Protein AF-A0A2W6RFF4-F1 (afdb_monomer)

Mean predicted aligned error: 12.6 Å

Solvent-accessible surface area (backbone atoms only — not comparable to full-atom values): 19001 Å² total; per-residue (Å²): 136,81,87,77,82,77,76,80,75,78,56,63,65,71,70,44,50,66,54,62,76,47,40,66,59,55,53,50,50,50,52,50,51,49,53,52,51,53,52,49,64,60,39,53,72,67,72,40,80,38,75,50,76,46,78,50,86,83,53,66,72,84,63,70,81,64,74,83,55,42,60,60,45,71,75,43,98,53,74,80,70,66,78,59,58,55,60,51,51,52,50,51,71,66,30,64,70,48,50,40,53,36,38,64,74,68,50,61,56,51,52,34,29,32,54,51,97,52,36,68,42,75,34,57,75,47,53,22,57,66,44,65,45,78,78,42,77,43,95,89,42,76,75,64,91,64,56,38,33,53,46,76,59,90,70,36,33,38,38,41,37,94,87,48,95,67,69,48,77,48,41,66,72,38,84,41,81,51,91,38,35,30,32,28,41,34,74,36,91,68,46,46,84,63,94,86,60,69,80,86,43,37,31,33,48,64,60,59,67,70,57,45,42,49,54,53,50,71,50,47,47,77,45,63,77,38,102,86,45,50,35,39,34,41,34,37,73,30,70,39,68,66,57,41,49,53,51,55,52,32,44,55,52,46,48,52,53,51,55,52,52,52,53,51,51,53,52,49,54,54,48,54,50,51,54,53,51,51,53,51,51,53,48,53,48,52,52,51,50,52,52,52,49,53,51,36,61,77,65,66,73,63,64,64,74,61,54,52,53,50,53,53,50,51,51,54,52,52,51,50,50,54,52,52,57,63,72,74,112

Foldseek 3Di:
DDDDPPPPPPPVCVVCVVCVVVVVVVVVVVVVVVVVVVLVVQQDFDKDKDKDKDFDPPQDQPPLPDPDVSVVCVPDVVVVPRPRVLVVLLVVLLDLVLLLVLCVVQVVQKWKWADDPRYIATAGDQADFKDKDFPWWDPPFDFDPFWWKWDDDPQKIWTDTPPDPDIDIDGAQDFDDDRTTTMHIHTDPSHDHDPPGDRRIMTIHGDDSVVVSVVVSVQWDWDDPDPSHSMIMIMGIGSDPVVRVSSVVSSVVSSVVVVVVVVVVVVVVVVVVVVVVVVVVVVVVVVVVVVVVVVCVVVVVDDPVVVVVVVVVVVVVVVVVVVVVVVVD

Nearest PDB structures (foldseek):
  7nhr-assembly1_G  TM=7.538E-01  e=2.252E-10  Escherichia coli
  7nib-assembly1_E  TM=7.566E-01  e=1.489E-09  Escherichia coli
  7nhs-assembly1_A  TM=7.602E-01  e=1.767E-09  Escherichia coli
  7nii-assembly1_H  TM=7.387E-01  e=1.489E-09  Escherichia coli
  7nhr-assembly1_D  TM=6.211E-01  e=2.458E-08  Escherichia coli

pLDDT: mean 84.12, std 14.12, range [40.91, 97.19]

Sequence (329 aa):
MDKKYLKEETNVKELIAPYLKNWKYFVGSGILMFILAVLYIKSTPPVYKAQTSVLIKDAKKMSVASGDIGVLQSLGGLSGMGTNSIENEVGVFQSKAIVEDVLREHNFQTPVYAKQTFYNLELYGVTNPYIIHIIQEKEDAELPQKPIFIKSKGEGIILSSDEWKDEIKTSFNKTTILPFATIMIGKNPMYKAPKKVNLTEFFFSYNNFDNTVNDFQEALAVDLLDKDGTIISLSVDFENKAKAKDFLNGLVRQYNVYAINDKNIESKKTKDFIDRRIALISNELGDVETQKEGYKASNNIVDLPTEAKINLQLKEQSKAQILELGTQL

Secondary structure (DSSP, 8-state):
-----------HHHHHHHHHHTHHHHHHHHHHHHHHHHHHHHHSPPPEEEEEEEE-TT-----TTSTTHHHHHHHSS-TT----HHHHHHHHHT-HHHHHHHHHHHTTTS-EEEE-SSSEEEE-GGG--EEEEEEEE-TTPPPP-S-EEEEEETTEEEEE-TT-SS-EEEETT-EEE-SSEEEEEEE-TT----TTS--S-EEE----HHHHHHHHHHH-EEEESSTT-SEEEEEEEES-HHHHHHHHHHHHHHHHHHHHHHHHHHHHHHHHHHHHHHHHHHHHHHHHHHHHHHHHHHTT---HHHHHHHHHHHHHHHHHHHHHHHH--

Structure (mmCIF, N/CA/C/O backbone):
data_AF-A0A2W6RFF4-F1
#
_entry.id   AF-A0A2W6RFF4-F1
#
loop_
_atom_site.group_PDB
_atom_site.id
_atom_site.type_symbol
_atom_site.label_atom_id
_atom_site.label_alt_id
_atom_site.label_comp_id
_atom_site.label_asym_id
_atom_site.label_entity_id
_atom_site.label_seq_id
_atom_site.pdbx_PDB_ins_code
_atom_site.Cartn_x
_atom_site.Cartn_y
_atom_site.Cartn_z
_atom_site.occupancy
_atom_site.B_iso_or_equiv
_atom_site.auth_seq_id
_atom_site.auth_comp_id
_atom_site.auth_asym_id
_atom_site.auth_atom_id
_atom_site.pdbx_PDB_model_num
ATOM 1 N N . MET A 1 1 ? 47.766 62.698 -4.834 1.00 41.31 1 MET A N 1
ATOM 2 C CA . MET A 1 1 ? 47.773 62.221 -6.230 1.00 41.31 1 MET A CA 1
ATOM 3 C C . MET A 1 1 ? 46.971 60.941 -6.287 1.00 41.31 1 MET A C 1
ATOM 5 O O . MET A 1 1 ? 47.177 60.056 -5.466 1.00 41.31 1 MET A O 1
ATOM 9 N N . ASP A 1 2 ? 45.972 60.959 -7.153 1.00 42.12 2 ASP A N 1
ATOM 10 C CA . ASP A 1 2 ? 44.747 60.170 -7.125 1.00 42.12 2 ASP A CA 1
ATOM 11 C C . ASP A 1 2 ? 44.908 58.655 -7.261 1.00 42.12 2 ASP A C 1
ATOM 13 O O . ASP A 1 2 ? 45.631 58.142 -8.114 1.00 42.12 2 ASP A O 1
ATOM 17 N N . LYS A 1 3 ? 44.121 57.935 -6.453 1.00 47.62 3 LYS A N 1
ATOM 18 C CA . LYS A 1 3 ? 43.789 56.526 -6.669 1.00 47.62 3 LYS A CA 1
ATOM 19 C C . LYS A 1 3 ? 42.931 56.413 -7.933 1.00 47.62 3 LYS A C 1
ATOM 21 O O . LYS A 1 3 ? 41.760 56.786 -7.913 1.00 47.62 3 LYS A O 1
ATOM 26 N N . LYS A 1 4 ? 43.475 55.848 -9.011 1.00 40.91 4 LYS A N 1
ATOM 27 C CA . LYS A 1 4 ? 42.690 55.418 -10.177 1.00 40.91 4 LYS A CA 1
ATOM 28 C C . LYS A 1 4 ? 42.437 53.914 -10.076 1.00 40.91 4 LYS A C 1
ATOM 30 O O . LYS A 1 4 ? 43.264 53.106 -10.482 1.00 40.91 4 LYS A O 1
ATOM 35 N N . TYR A 1 5 ? 41.290 53.547 -9.513 1.00 46.78 5 TYR A N 1
ATOM 36 C CA . TYR A 1 5 ? 40.718 52.216 -9.693 1.00 46.78 5 TYR A CA 1
ATOM 37 C C . TYR A 1 5 ? 40.305 52.095 -11.166 1.00 46.78 5 TYR A C 1
ATOM 39 O O . TYR A 1 5 ? 39.262 52.611 -11.565 1.00 46.78 5 TYR A O 1
ATOM 47 N N . LEU A 1 6 ? 41.155 51.488 -11.995 1.00 46.00 6 LEU A N 1
ATOM 48 C CA . LEU A 1 6 ? 40.774 51.060 -13.337 1.00 46.00 6 LEU A CA 1
ATOM 49 C C . LEU A 1 6 ? 39.740 49.944 -13.168 1.00 46.00 6 LEU A C 1
ATOM 51 O O . LEU A 1 6 ? 40.079 48.830 -12.780 1.00 46.00 6 LEU A O 1
ATOM 55 N N . LYS A 1 7 ? 38.465 50.264 -13.400 1.00 50.75 7 LYS A N 1
ATOM 56 C CA . LYS A 1 7 ? 37.452 49.247 -13.668 1.00 50.75 7 LYS A CA 1
ATOM 57 C C . LYS A 1 7 ? 37.887 48.540 -14.944 1.00 50.75 7 LYS A C 1
ATOM 59 O O . LYS A 1 7 ? 37.893 49.146 -16.011 1.00 50.75 7 LYS A O 1
ATOM 64 N N . GLU A 1 8 ? 38.301 47.293 -14.808 1.00 56.34 8 GLU A N 1
ATOM 65 C CA . GLU A 1 8 ? 38.501 46.384 -15.925 1.00 56.34 8 GLU A CA 1
ATOM 66 C C . GLU A 1 8 ? 37.116 46.154 -16.550 1.00 56.34 8 GLU A C 1
ATOM 68 O O . GLU A 1 8 ? 36.309 45.366 -16.054 1.00 56.34 8 GLU A O 1
ATOM 73 N N . GLU A 1 9 ? 36.765 46.957 -17.558 1.00 61.34 9 GLU A N 1
ATOM 74 C CA . GLU A 1 9 ? 35.549 46.739 -18.336 1.00 61.34 9 GLU A CA 1
ATOM 75 C C . GLU A 1 9 ? 35.748 45.436 -19.102 1.00 61.34 9 GLU A C 1
ATOM 77 O O . GLU A 1 9 ? 36.461 45.378 -20.102 1.00 61.34 9 GLU A O 1
ATOM 82 N N . THR A 1 10 ? 35.170 44.359 -18.575 1.00 61.09 10 THR A N 1
ATOM 83 C CA . THR A 1 10 ? 35.181 43.040 -19.200 1.00 61.09 10 THR A CA 1
ATOM 84 C C . THR A 1 10 ? 34.613 43.164 -20.609 1.00 61.09 10 THR A C 1
ATOM 86 O O . THR A 1 10 ? 33.408 43.309 -20.815 1.00 61.09 10 THR A O 1
ATOM 89 N N . ASN A 1 11 ? 35.499 43.141 -21.604 1.00 76.62 11 ASN A N 1
ATOM 90 C CA . ASN A 1 11 ? 35.115 43.263 -22.998 1.00 76.62 11 ASN A CA 1
ATOM 91 C C . ASN A 1 11 ? 34.456 41.951 -23.437 1.00 76.62 11 ASN A C 1
ATOM 93 O O . ASN A 1 11 ? 35.107 40.990 -23.845 1.00 76.62 11 ASN A O 1
ATOM 97 N N . VAL A 1 12 ? 33.128 41.908 -23.327 1.00 78.88 12 VAL A N 1
ATOM 98 C CA . VAL A 1 12 ? 32.268 40.752 -23.626 1.00 78.88 12 VAL A CA 1
ATOM 99 C C . VAL A 1 12 ? 32.577 40.141 -25.001 1.00 78.88 12 VAL A C 1
ATOM 101 O O . VAL A 1 12 ? 32.486 38.929 -25.191 1.00 78.88 12 VAL A O 1
ATOM 104 N N . LYS A 1 13 ? 33.018 40.961 -25.962 1.00 77.25 13 LYS A N 1
ATOM 105 C CA . LYS A 1 13 ? 33.388 40.513 -27.308 1.00 77.25 13 LYS A CA 1
ATOM 106 C C . LYS A 1 13 ? 34.659 39.657 -27.329 1.00 77.25 13 LYS A C 1
ATOM 108 O O . LYS A 1 13 ? 34.700 38.671 -28.063 1.00 77.25 13 LYS A O 1
ATOM 113 N N . GLU A 1 14 ? 35.667 40.001 -26.529 1.00 79.12 14 GLU A N 1
ATOM 114 C CA . GLU A 1 14 ? 36.915 39.228 -26.422 1.00 79.12 14 GLU A CA 1
ATOM 115 C C . GLU A 1 14 ? 36.693 37.890 -25.711 1.00 79.12 14 GLU A C 1
ATOM 117 O O . GLU A 1 14 ? 37.287 36.885 -26.097 1.00 79.12 14 GLU A O 1
ATOM 122 N N . LEU A 1 15 ? 35.760 37.846 -24.755 1.00 80.50 15 LEU A N 1
ATOM 123 C CA . LEU A 1 15 ? 35.355 36.610 -24.083 1.00 80.50 15 LEU A CA 1
ATOM 124 C C . LEU A 1 15 ? 34.609 35.645 -25.017 1.00 80.50 15 LEU A C 1
ATOM 126 O O . LEU A 1 15 ? 34.797 34.437 -24.915 1.00 80.50 15 LEU A O 1
ATOM 130 N N . ILE A 1 16 ? 33.779 36.148 -25.937 1.00 81.88 16 ILE A N 1
ATOM 131 C CA . ILE A 1 16 ? 32.900 35.326 -26.792 1.00 81.88 16 ILE A CA 1
ATOM 132 C C . ILE A 1 16 ? 33.590 34.852 -28.086 1.00 81.88 16 ILE A C 1
ATOM 134 O O . ILE A 1 16 ? 33.294 33.762 -28.589 1.00 81.88 16 ILE A O 1
ATOM 138 N N . ALA A 1 17 ? 34.529 35.633 -28.628 1.00 82.19 17 ALA A N 1
ATOM 139 C CA . ALA A 1 17 ? 35.259 35.311 -29.857 1.00 82.19 17 ALA A CA 1
ATOM 140 C C . ALA A 1 17 ? 35.868 33.884 -29.919 1.00 82.19 17 ALA A C 1
ATOM 142 O O . ALA A 1 17 ? 35.705 33.229 -30.959 1.00 82.19 17 ALA A O 1
ATOM 143 N N . PRO A 1 18 ? 36.519 33.340 -28.864 1.00 80.12 18 PRO A N 1
ATOM 144 C CA . PRO A 1 18 ? 37.057 31.976 -28.904 1.00 80.12 18 PRO A CA 1
ATOM 145 C C . PRO A 1 18 ? 35.969 30.890 -28.974 1.00 80.12 18 PRO A C 1
ATOM 147 O O . PRO A 1 18 ? 36.180 29.860 -29.619 1.00 80.12 18 PRO A O 1
ATOM 150 N N . TYR A 1 19 ? 34.790 31.123 -28.386 1.00 80.44 19 TYR A N 1
ATOM 151 C CA . TYR A 1 19 ? 33.659 30.190 -28.450 1.00 80.44 19 TYR A CA 1
ATOM 152 C C . TYR A 1 19 ? 33.011 30.175 -29.839 1.00 80.44 19 TYR A C 1
ATOM 154 O O . TYR A 1 19 ? 32.707 29.100 -30.357 1.00 80.44 19 TYR A O 1
ATOM 162 N N . LEU A 1 20 ? 32.879 31.339 -30.493 1.00 81.06 20 LEU A N 1
ATOM 163 C CA . LEU A 1 20 ? 32.381 31.414 -31.874 1.00 81.06 20 LEU A CA 1
ATOM 164 C C . LEU A 1 20 ? 33.328 30.738 -32.876 1.00 81.06 20 LEU A C 1
ATOM 166 O O . LEU A 1 20 ? 32.868 30.088 -33.813 1.00 81.06 20 LEU A O 1
ATOM 170 N N . LYS A 1 21 ? 34.649 30.838 -32.681 1.00 85.25 21 LYS A N 1
ATOM 171 C CA . LYS A 1 21 ? 35.630 30.154 -33.543 1.00 85.25 21 LYS A CA 1
ATOM 172 C C . LYS A 1 21 ? 35.471 28.628 -33.497 1.00 85.25 21 LYS A C 1
ATOM 174 O O . LYS A 1 21 ? 35.621 27.960 -34.518 1.00 85.25 21 LYS A O 1
ATOM 179 N N . ASN A 1 22 ? 35.111 28.094 -32.330 1.00 85.94 22 ASN A N 1
ATOM 180 C CA . ASN A 1 22 ? 34.942 26.665 -32.066 1.00 85.94 22 ASN A CA 1
ATOM 181 C C . ASN A 1 22 ? 33.468 26.208 -32.078 1.00 85.94 22 ASN A C 1
ATOM 183 O O . ASN A 1 22 ? 33.152 25.149 -31.534 1.00 85.94 22 ASN A O 1
ATOM 187 N N . TRP A 1 23 ? 32.568 26.956 -32.732 1.00 85.00 23 TRP A N 1
ATOM 188 C CA . TRP A 1 23 ? 31.113 26.724 -32.715 1.00 85.00 23 TRP A CA 1
ATOM 189 C C . TRP A 1 23 ? 30.685 25.287 -33.064 1.00 85.00 23 TRP A C 1
ATOM 191 O O . TRP A 1 23 ? 29.682 24.802 -32.549 1.00 85.00 23 TRP A O 1
ATOM 201 N N . LYS A 1 24 ? 31.463 24.571 -33.888 1.00 90.94 24 LYS A N 1
ATOM 202 C CA . LYS A 1 24 ? 31.206 23.165 -34.248 1.00 90.94 24 LYS A CA 1
ATOM 203 C C . LYS A 1 24 ? 31.205 22.232 -33.034 1.00 90.94 24 LYS A C 1
ATOM 205 O O . LYS A 1 24 ? 30.378 21.329 -32.982 1.00 90.94 24 LYS A O 1
ATOM 210 N N . TYR A 1 25 ? 32.087 22.455 -32.055 1.00 90.38 25 TYR A N 1
ATOM 211 C CA . TYR A 1 25 ? 32.117 21.665 -30.817 1.00 90.38 25 TYR A CA 1
ATOM 212 C C . TYR A 1 25 ? 30.895 21.946 -29.942 1.00 90.38 25 TYR A C 1
ATOM 214 O O . TYR A 1 25 ? 30.376 21.028 -29.318 1.00 90.38 25 TYR A O 1
ATOM 222 N N . PHE A 1 26 ? 30.406 23.188 -29.947 1.00 87.88 26 PHE A N 1
ATOM 223 C CA . PHE A 1 26 ? 29.198 23.580 -29.221 1.00 87.88 26 PHE A CA 1
ATOM 224 C C . PHE A 1 26 ? 27.928 23.006 -29.862 1.00 87.88 26 PHE A C 1
ATOM 226 O O . PHE A 1 26 ? 27.052 22.490 -29.178 1.00 87.88 26 PHE A O 1
ATOM 233 N N . VAL A 1 27 ? 27.844 23.025 -31.195 1.00 92.81 27 VAL A N 1
ATOM 234 C CA . VAL A 1 27 ? 26.744 22.369 -31.916 1.00 92.81 27 VAL A CA 1
ATOM 235 C C . VAL A 1 27 ? 26.812 20.851 -31.741 1.00 92.81 27 VAL A C 1
ATOM 237 O O . VAL A 1 27 ? 25.790 20.222 -31.483 1.00 92.81 27 VAL A O 1
ATOM 240 N N . GLY A 1 28 ? 28.008 20.261 -31.813 1.00 94.75 28 GLY A N 1
ATOM 241 C CA . GLY A 1 28 ? 28.216 18.833 -31.577 1.00 94.75 28 GLY A CA 1
ATOM 242 C C . GLY A 1 28 ? 27.813 18.400 -30.167 1.00 94.75 28 GLY A C 1
ATOM 243 O O . GLY A 1 28 ? 27.098 17.410 -30.018 1.00 94.75 28 GLY A O 1
ATOM 244 N N . SER A 1 29 ? 28.199 19.159 -29.136 1.00 93.19 29 SER A N 1
ATOM 245 C CA . SER A 1 29 ? 27.788 18.878 -27.757 1.00 93.19 29 SER A CA 1
ATOM 246 C C . SER A 1 29 ? 26.287 19.089 -27.547 1.00 93.19 29 SER A C 1
ATOM 248 O O . SER A 1 29 ? 25.663 18.293 -26.850 1.00 93.19 29 SER A O 1
ATOM 250 N N . GLY A 1 30 ? 25.684 20.090 -28.197 1.00 94.62 30 GLY A N 1
ATOM 251 C CA . GLY A 1 30 ? 24.237 20.308 -28.187 1.00 94.62 30 GLY A CA 1
ATOM 252 C C . GLY A 1 30 ? 23.458 19.135 -28.788 1.00 94.62 30 GLY A C 1
ATOM 253 O O . GLY A 1 30 ? 22.505 18.654 -28.180 1.00 94.62 30 GLY A O 1
ATOM 254 N N . ILE A 1 31 ? 23.897 18.618 -29.941 1.00 96.38 31 ILE A N 1
ATOM 255 C CA . ILE A 1 31 ? 23.295 17.432 -30.570 1.00 96.38 31 ILE A CA 1
ATOM 256 C C . ILE A 1 31 ? 23.481 16.198 -29.682 1.00 96.38 31 ILE A C 1
ATOM 258 O O . ILE A 1 31 ? 22.535 15.437 -29.492 1.00 96.38 31 ILE A O 1
ATOM 262 N N . LEU A 1 32 ? 24.670 16.008 -29.103 1.00 96.56 32 LEU A N 1
ATOM 263 C CA . LEU A 1 32 ? 24.936 14.892 -28.196 1.00 96.56 32 LEU A CA 1
ATOM 264 C C . LEU A 1 32 ? 24.017 14.935 -26.968 1.00 96.56 32 LEU A C 1
ATOM 266 O O . LEU A 1 32 ? 23.383 13.933 -26.646 1.00 96.56 32 LEU A O 1
ATOM 270 N N . MET A 1 33 ? 23.890 16.098 -26.323 1.00 96.81 33 MET A N 1
ATOM 271 C CA . MET A 1 33 ? 22.974 16.293 -25.196 1.00 96.81 33 MET A CA 1
ATOM 272 C C . MET A 1 33 ? 21.517 16.060 -25.597 1.00 96.81 33 MET A C 1
ATOM 274 O O . MET A 1 33 ? 20.770 15.455 -24.835 1.00 96.81 33 MET A O 1
ATOM 278 N N . PHE A 1 34 ? 21.113 16.470 -26.802 1.00 96.62 34 PHE A N 1
ATOM 279 C CA . PHE A 1 34 ? 19.767 16.207 -27.307 1.00 96.62 34 PHE A CA 1
ATOM 280 C C . PHE A 1 34 ? 19.505 14.707 -27.499 1.00 96.62 34 PHE A C 1
ATOM 282 O O . PHE A 1 34 ? 18.460 14.206 -27.089 1.00 96.62 34 PHE A O 1
ATOM 289 N N . ILE A 1 35 ? 20.463 13.966 -28.065 1.00 96.38 35 ILE A N 1
ATOM 290 C CA . ILE A 1 35 ? 20.363 12.507 -28.215 1.00 96.38 35 ILE A CA 1
ATOM 291 C C . ILE A 1 35 ? 20.251 11.839 -26.841 1.00 96.38 35 ILE A C 1
ATOM 293 O O . ILE A 1 35 ? 19.367 11.008 -26.640 1.00 96.38 35 ILE A O 1
ATOM 297 N N . LEU A 1 36 ? 21.097 12.231 -25.884 1.00 95.50 36 LEU A N 1
ATOM 298 C CA . LEU A 1 36 ? 21.046 11.710 -24.516 1.00 95.50 36 LEU A CA 1
ATOM 299 C C . LEU A 1 36 ? 19.713 12.033 -23.831 1.00 95.50 36 LEU A C 1
ATOM 301 O O . LEU A 1 36 ? 19.136 11.155 -23.197 1.00 95.50 36 LEU A O 1
ATOM 305 N N . ALA A 1 37 ? 19.179 13.243 -24.012 1.00 95.31 37 ALA A N 1
ATOM 306 C CA . ALA A 1 37 ? 17.880 13.631 -23.469 1.00 95.31 37 ALA A CA 1
ATOM 307 C C . ALA A 1 37 ? 16.736 12.784 -24.050 1.00 95.31 37 ALA A C 1
ATOM 309 O O . ALA A 1 37 ? 15.879 12.310 -23.307 1.00 95.31 37 ALA A O 1
ATOM 310 N N . VAL A 1 38 ? 16.734 12.534 -25.364 1.00 94.81 38 VAL A N 1
ATOM 311 C CA . VAL A 1 38 ? 15.728 11.675 -26.012 1.00 94.81 38 VAL A CA 1
ATOM 312 C C . VAL A 1 38 ? 15.838 10.227 -25.532 1.00 94.81 38 VAL A C 1
ATOM 314 O O . VAL A 1 38 ? 14.812 9.592 -25.281 1.00 94.81 38 VAL A O 1
ATOM 317 N N . LEU A 1 39 ? 17.059 9.702 -25.386 1.00 92.94 39 LEU A N 1
ATOM 318 C CA . LEU A 1 39 ? 17.288 8.361 -24.844 1.00 92.94 39 LEU A CA 1
ATOM 319 C C . LEU A 1 39 ? 16.813 8.260 -23.394 1.00 92.94 39 LEU A C 1
ATOM 321 O O . LEU A 1 39 ? 16.139 7.290 -23.052 1.00 92.94 39 LEU A O 1
ATOM 325 N N . TYR A 1 40 ? 17.087 9.277 -22.576 1.00 92.62 40 TYR A N 1
ATOM 326 C CA . TYR A 1 40 ? 16.642 9.341 -21.189 1.00 92.62 40 TYR A CA 1
ATOM 327 C C . TYR A 1 40 ? 15.111 9.333 -21.099 1.00 92.62 40 TYR A C 1
ATOM 329 O O . TYR A 1 40 ? 14.542 8.420 -20.511 1.00 92.62 40 TYR A O 1
ATOM 337 N N . ILE A 1 41 ? 14.432 10.255 -21.794 1.00 90.06 41 ILE A N 1
ATOM 338 C CA . ILE A 1 41 ? 12.961 10.356 -21.792 1.00 90.06 41 ILE A CA 1
ATOM 339 C C . ILE A 1 41 ? 12.300 9.061 -22.278 1.00 90.06 41 ILE A C 1
ATOM 341 O O . ILE A 1 41 ? 11.253 8.674 -21.769 1.00 90.06 41 ILE A O 1
ATOM 345 N N . LYS A 1 42 ? 12.889 8.378 -23.267 1.00 88.38 42 LYS A N 1
ATOM 346 C CA . LYS A 1 42 ? 12.357 7.093 -23.735 1.00 88.38 42 LYS A CA 1
ATOM 347 C C . LYS A 1 42 ? 12.572 5.945 -22.749 1.00 88.38 42 LYS A C 1
ATOM 349 O O . LYS A 1 42 ? 11.776 5.012 -22.785 1.00 88.38 42 LYS A O 1
ATOM 354 N N . SER A 1 43 ? 13.619 5.998 -21.927 1.00 88.25 43 SER A N 1
ATOM 355 C CA . SER A 1 43 ? 14.008 4.911 -21.012 1.00 88.25 43 SER A CA 1
ATOM 356 C C . SER A 1 43 ? 13.398 5.038 -19.614 1.00 88.25 43 SER A C 1
ATOM 358 O O . SER A 1 43 ? 13.432 4.083 -18.846 1.00 88.25 43 SER A O 1
ATOM 360 N N . THR A 1 44 ? 12.829 6.192 -19.267 1.00 89.38 44 THR A N 1
ATOM 361 C CA . THR A 1 44 ? 12.177 6.401 -17.970 1.00 89.38 44 THR A CA 1
ATOM 362 C C . THR A 1 44 ? 10.686 6.037 -18.040 1.00 89.38 44 THR A C 1
ATOM 364 O O . THR A 1 44 ? 9.981 6.553 -18.914 1.00 89.38 44 THR A O 1
ATOM 367 N N . PRO A 1 45 ? 10.173 5.173 -17.140 1.00 88.88 45 PRO A N 1
ATOM 368 C CA . PRO A 1 45 ? 8.748 4.863 -17.084 1.00 88.88 45 PRO A CA 1
ATOM 369 C C . PRO A 1 45 ? 7.929 6.098 -16.656 1.00 88.88 45 PRO A C 1
ATOM 371 O O . PRO A 1 45 ? 8.397 6.908 -15.852 1.00 88.88 45 PRO A O 1
ATOM 374 N N . PRO A 1 46 ? 6.704 6.284 -17.183 1.00 90.94 46 PRO A N 1
ATOM 375 C CA . PRO A 1 46 ? 5.850 7.394 -16.780 1.00 90.94 46 PRO A CA 1
ATOM 376 C C . PRO A 1 46 ? 5.306 7.173 -15.364 1.00 90.94 46 PRO A C 1
ATOM 378 O O . PRO A 1 46 ? 4.651 6.168 -15.104 1.00 90.94 46 PRO A O 1
ATOM 381 N N . VAL A 1 47 ? 5.508 8.148 -14.478 1.00 93.81 47 VAL A N 1
ATOM 382 C CA . VAL A 1 47 ? 4.946 8.154 -13.119 1.00 93.81 47 VAL A CA 1
ATOM 383 C C . VAL A 1 47 ? 3.725 9.072 -13.077 1.00 93.81 47 VAL A C 1
ATOM 385 O O . VAL A 1 47 ? 3.739 10.172 -13.635 1.00 93.81 47 VAL A O 1
ATOM 388 N N . TYR A 1 48 ? 2.647 8.617 -12.441 1.00 95.38 48 TYR A N 1
ATOM 389 C CA . TYR A 1 48 ? 1.394 9.351 -12.321 1.00 95.38 48 TYR A CA 1
ATOM 390 C C . TYR A 1 48 ? 1.067 9.640 -10.862 1.00 95.38 48 TYR A C 1
ATOM 392 O O . TYR A 1 48 ? 0.924 8.718 -10.061 1.00 95.38 48 TYR A O 1
ATOM 400 N N . LYS A 1 49 ? 0.830 10.919 -10.567 1.00 96.19 49 LYS A N 1
ATOM 401 C CA . LYS A 1 49 ? 0.290 11.356 -9.284 1.00 96.19 49 LYS A CA 1
ATOM 402 C C . LYS A 1 49 ? -1.216 11.125 -9.228 1.00 96.19 49 LYS A C 1
ATOM 404 O O . LYS A 1 49 ? -1.964 11.694 -10.029 1.00 96.19 49 LYS A O 1
ATOM 409 N N . ALA A 1 50 ? -1.667 10.300 -8.290 1.00 96.81 50 ALA A N 1
ATOM 410 C CA . ALA A 1 50 ? -3.072 10.185 -7.915 1.00 96.81 50 ALA A CA 1
ATOM 411 C C . ALA A 1 50 ? -3.302 10.904 -6.585 1.00 96.81 50 ALA A C 1
ATOM 413 O O . ALA A 1 50 ? -2.448 10.865 -5.703 1.00 96.81 50 ALA A O 1
ATOM 414 N N . GLN A 1 51 ? -4.453 11.558 -6.444 1.00 96.19 51 GLN A N 1
ATOM 415 C CA . GLN A 1 51 ? -4.800 12.309 -5.243 1.00 96.19 51 GLN A CA 1
ATOM 416 C C . GLN A 1 51 ? -6.285 12.140 -4.922 1.00 96.19 51 GLN A C 1
ATOM 418 O O . GLN A 1 51 ? -7.118 12.077 -5.829 1.00 96.19 51 GLN A O 1
ATOM 423 N N . THR A 1 52 ? -6.607 12.076 -3.634 1.00 95.50 52 THR A N 1
ATOM 424 C CA . THR A 1 52 ? -7.975 12.103 -3.112 1.00 95.50 52 THR A CA 1
ATOM 425 C C . THR A 1 52 ? -8.051 13.016 -1.891 1.00 95.50 52 THR A C 1
ATOM 427 O O . THR A 1 52 ? -7.045 13.261 -1.226 1.00 95.50 52 THR A O 1
ATOM 430 N N . SER A 1 53 ? -9.240 13.537 -1.604 1.00 93.62 53 SER A N 1
ATOM 431 C CA . SER A 1 53 ? -9.488 14.413 -0.461 1.00 93.62 53 SER A CA 1
ATOM 432 C C . SER A 1 53 ? -10.592 13.827 0.406 1.00 93.62 53 SER A C 1
ATOM 434 O O . SER A 1 53 ? -11.662 13.477 -0.094 1.00 93.62 53 SER A O 1
ATOM 436 N N . VAL A 1 54 ? -10.332 13.730 1.705 1.00 92.44 54 VAL A N 1
ATOM 437 C CA . VAL A 1 54 ? -11.226 13.138 2.698 1.00 92.44 54 VAL A CA 1
ATOM 438 C C . VAL A 1 54 ? -11.633 14.213 3.694 1.00 92.44 54 VAL A C 1
ATOM 440 O O . VAL A 1 54 ? -10.786 14.830 4.331 1.00 92.44 54 VAL A O 1
ATOM 443 N N . LEU A 1 55 ? -12.940 14.441 3.826 1.00 89.62 55 LEU A N 1
ATOM 444 C CA . LEU A 1 55 ? -13.501 15.330 4.840 1.00 89.62 55 LEU A CA 1
ATOM 445 C C . LEU A 1 55 ? -13.735 14.556 6.140 1.00 89.62 55 LEU A C 1
ATOM 447 O O . LEU A 1 55 ? -14.535 13.618 6.167 1.00 89.62 55 LEU A O 1
ATOM 451 N N . ILE A 1 56 ? -13.120 15.012 7.226 1.00 86.50 56 ILE A N 1
ATOM 452 C CA . ILE A 1 56 ? -13.343 14.484 8.570 1.00 86.50 56 ILE A CA 1
ATOM 453 C C . ILE A 1 56 ? -14.541 15.211 9.189 1.00 86.50 56 ILE A C 1
ATOM 455 O O . ILE A 1 56 ? -14.493 16.408 9.466 1.00 86.50 56 ILE A O 1
ATOM 459 N N . LYS A 1 57 ? -15.653 14.492 9.381 1.00 74.25 57 LYS A N 1
ATOM 460 C CA . LYS A 1 57 ? -16.918 15.078 9.868 1.00 74.25 57 LYS A CA 1
ATOM 461 C C . LYS A 1 57 ? -16.911 15.393 11.364 1.00 74.25 57 LYS A C 1
ATOM 463 O O . LYS A 1 57 ? -17.491 16.397 11.767 1.00 74.25 57 LYS A O 1
ATOM 468 N N . ASP A 1 58 ? -16.241 14.565 12.161 1.00 65.00 58 ASP A N 1
ATOM 469 C CA . ASP A 1 58 ? -16.195 14.690 13.626 1.00 65.00 58 ASP A CA 1
ATOM 470 C C . ASP A 1 58 ? -14.983 15.516 14.107 1.00 65.00 58 ASP A C 1
ATOM 472 O O . ASP A 1 58 ? -14.696 15.597 15.299 1.00 65.00 58 ASP A O 1
ATOM 476 N N . ALA A 1 59 ? -14.319 16.220 13.185 1.00 58.47 59 ALA A N 1
ATOM 477 C CA . ALA A 1 59 ? -13.238 17.167 13.434 1.00 58.47 59 ALA A CA 1
ATOM 478 C C . ALA A 1 59 ? -13.741 18.468 14.094 1.00 58.47 59 ALA A C 1
ATOM 480 O O . ALA A 1 59 ? -13.498 19.581 13.627 1.00 58.47 59 ALA A O 1
ATOM 481 N N . LYS A 1 60 ? -14.480 18.359 15.201 1.00 52.44 60 LYS A N 1
ATOM 482 C CA . LYS A 1 60 ? -14.699 19.501 16.081 1.00 52.44 60 LYS A CA 1
ATOM 483 C C . LYS A 1 60 ? -13.402 19.723 16.845 1.00 52.44 60 LYS A C 1
ATOM 485 O O . LYS A 1 60 ? -13.109 18.990 17.786 1.00 52.44 60 LYS A O 1
ATOM 490 N N . LYS A 1 61 ? -12.661 20.784 16.501 1.00 48.16 61 LYS A N 1
ATOM 491 C CA . LYS A 1 61 ? -11.863 21.469 17.525 1.00 48.16 61 LYS A CA 1
ATOM 492 C C . LYS A 1 61 ? -12.845 21.755 18.651 1.00 48.16 61 LYS A C 1
ATOM 49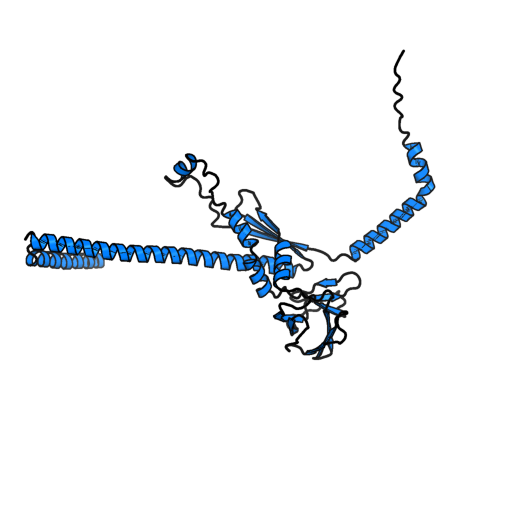4 O O . LYS A 1 61 ? -13.871 22.394 18.406 1.00 48.16 61 LYS A O 1
ATOM 499 N N . MET A 1 62 ? -12.603 21.191 19.830 1.00 42.81 62 MET A N 1
ATOM 500 C CA . MET A 1 62 ? -13.413 21.459 21.008 1.00 42.81 62 MET A CA 1
ATOM 501 C C . MET A 1 62 ? -13.312 22.962 21.255 1.00 42.81 62 MET A C 1
ATOM 503 O O . MET A 1 62 ? -12.321 23.463 21.777 1.00 42.81 62 MET A O 1
ATOM 507 N N . SER A 1 63 ? -14.278 23.705 20.719 1.00 41.09 63 SER A N 1
ATOM 508 C CA . SER A 1 63 ? -14.325 25.142 20.876 1.00 41.09 63 SER A CA 1
ATOM 509 C C . SER A 1 63 ? -14.499 25.387 22.363 1.00 41.09 63 SER A C 1
ATOM 511 O O . SER A 1 63 ? -15.372 24.797 22.996 1.00 41.09 63 SER A O 1
ATOM 513 N N . VAL A 1 64 ? -13.675 26.280 22.895 1.00 46.03 64 VAL A N 1
ATOM 514 C CA . VAL A 1 64 ? -13.616 26.777 24.280 1.00 46.03 64 VAL A CA 1
ATOM 515 C C . VAL A 1 64 ? -14.976 27.320 24.794 1.00 46.03 64 VAL A C 1
ATOM 517 O O . VAL A 1 64 ? -15.090 27.793 25.918 1.00 46.03 64 VAL A O 1
ATOM 520 N N . ALA A 1 65 ? -16.041 27.237 23.993 1.00 46.94 65 ALA A N 1
ATOM 521 C CA . ALA A 1 65 ? -17.356 27.821 24.210 1.00 46.94 65 ALA A CA 1
ATOM 522 C C . ALA A 1 65 ? -18.406 26.890 24.859 1.00 46.94 65 ALA A C 1
ATOM 524 O O . ALA A 1 65 ? -19.568 27.281 24.953 1.00 46.94 65 ALA A O 1
ATOM 525 N N . SER A 1 66 ? -18.051 25.691 25.330 1.00 45.97 66 SER A N 1
ATOM 526 C CA . SER A 1 66 ? -18.958 24.860 26.141 1.00 45.97 66 SER A CA 1
ATOM 527 C C . SER A 1 66 ? -18.495 24.797 27.599 1.00 45.97 66 SER A C 1
ATOM 529 O O . SER A 1 66 ? -17.676 23.953 27.940 1.00 45.97 66 SER A O 1
ATOM 531 N N . GLY A 1 67 ? -19.024 25.725 28.410 1.00 50.59 67 GLY A N 1
ATOM 532 C CA . GLY A 1 67 ? -19.302 25.634 29.857 1.00 50.59 67 GLY A CA 1
ATOM 533 C C . GLY A 1 67 ? -18.232 25.068 30.804 1.00 50.59 67 GLY A C 1
ATOM 534 O O . GLY A 1 67 ? -17.877 23.899 30.720 1.00 50.59 67 GLY A O 1
ATOM 535 N N . ASP A 1 68 ? -17.805 25.893 31.769 1.00 51.47 68 ASP A N 1
ATOM 536 C CA . ASP A 1 68 ? -16.968 25.614 32.961 1.00 51.47 68 ASP A CA 1
ATOM 537 C C . ASP A 1 68 ? -15.571 24.984 32.776 1.00 51.47 68 ASP A C 1
ATOM 539 O O . ASP A 1 68 ? -14.676 25.249 33.577 1.00 51.47 68 ASP A O 1
ATOM 543 N N . ILE A 1 69 ? -15.307 24.242 31.700 1.00 54.00 69 ILE A N 1
ATOM 544 C CA . ILE A 1 69 ? -13.992 23.632 31.425 1.00 54.00 69 ILE A CA 1
ATOM 545 C C . ILE A 1 69 ? -13.040 24.588 30.682 1.00 54.00 69 ILE A C 1
ATOM 547 O O . ILE A 1 69 ? -11.823 24.523 30.869 1.00 54.00 69 ILE A O 1
ATOM 551 N N . GLY A 1 70 ? -13.571 25.530 29.894 1.00 53.34 70 GLY A N 1
ATOM 552 C CA . GLY A 1 70 ? -12.766 26.491 29.123 1.00 53.34 70 GLY A CA 1
ATOM 553 C C . GLY A 1 70 ? -11.977 27.488 29.984 1.00 53.34 70 GLY A C 1
ATOM 554 O O . GLY A 1 70 ? -10.880 27.901 29.613 1.00 53.34 70 GLY A O 1
ATOM 555 N N . VAL A 1 71 ? -12.486 27.832 31.172 1.00 55.25 71 VAL A N 1
ATOM 556 C CA . VAL A 1 71 ? -11.796 28.731 32.116 1.00 55.25 71 VAL A CA 1
ATOM 557 C C . VAL A 1 71 ? -10.658 28.001 32.839 1.00 55.25 71 VAL A C 1
ATOM 559 O O . VAL A 1 71 ? -9.595 28.582 33.060 1.00 55.25 71 VAL A O 1
ATOM 562 N N . LEU A 1 72 ? -10.820 26.705 33.124 1.00 52.88 72 LEU A N 1
ATOM 563 C CA . LEU A 1 72 ? -9.808 25.887 33.799 1.00 52.88 72 LEU A CA 1
ATOM 564 C C . LEU A 1 72 ? -8.556 25.654 32.927 1.00 52.88 72 LEU A C 1
ATOM 566 O O . LEU A 1 72 ? -7.441 25.654 33.442 1.00 52.88 72 LEU A O 1
ATOM 570 N N . GLN A 1 73 ? -8.721 25.553 31.602 1.00 52.78 73 GLN A N 1
ATOM 571 C CA . GLN A 1 73 ? -7.613 25.515 30.631 1.00 52.78 73 GLN A CA 1
ATOM 572 C C . GLN A 1 73 ? -6.870 26.855 30.488 1.00 52.78 73 GLN A C 1
ATOM 574 O O . GLN A 1 73 ? -5.711 26.868 30.079 1.00 52.78 73 GLN A O 1
ATOM 579 N N . SER A 1 74 ? -7.518 27.978 30.815 1.00 53.28 74 SER A N 1
ATOM 580 C CA . SER A 1 74 ? -6.925 29.320 30.704 1.00 53.28 74 SER A CA 1
ATOM 581 C C . SER A 1 74 ? -6.065 29.724 31.914 1.00 53.28 74 SER A C 1
ATOM 583 O O . SER A 1 74 ? -5.216 30.604 31.793 1.00 53.28 74 SER A O 1
ATOM 585 N N . LEU A 1 75 ? -6.252 29.070 33.070 1.00 56.69 75 LEU A N 1
ATOM 586 C CA . LEU A 1 75 ? -5.615 29.419 34.352 1.00 56.69 75 LEU A CA 1
ATOM 587 C C . LEU A 1 75 ? -4.346 28.618 34.687 1.00 56.69 75 LEU A C 1
ATOM 589 O O . LEU A 1 75 ? -3.572 29.026 35.549 1.00 56.69 75 LEU A O 1
ATOM 593 N N . GLY A 1 76 ? -4.096 27.507 34.002 1.00 52.56 76 GLY A N 1
ATOM 594 C CA . GLY A 1 76 ? -2.821 26.790 34.035 1.00 52.56 76 GLY A CA 1
ATOM 595 C C . GLY A 1 76 ? -2.388 26.559 32.600 1.00 52.56 76 GLY A C 1
ATOM 596 O O . GLY A 1 76 ? -3.248 26.250 31.792 1.00 52.56 76 GLY A O 1
ATOM 597 N N . GLY A 1 77 ? -1.105 26.729 32.268 1.00 48.38 77 GLY A N 1
ATOM 598 C CA . GLY A 1 77 ? -0.521 26.634 30.914 1.00 48.38 77 GLY A CA 1
ATOM 599 C C . GLY A 1 77 ? -0.659 25.279 30.189 1.00 48.38 77 GLY A C 1
ATOM 600 O O . GLY A 1 77 ? 0.286 24.812 29.568 1.00 48.38 77 GLY A O 1
ATOM 601 N N . LEU A 1 78 ? -1.838 24.664 30.242 1.00 49.75 78 LEU A N 1
ATOM 602 C CA . LEU A 1 78 ? -2.294 23.418 29.634 1.00 49.75 78 LEU A CA 1
ATOM 603 C C . LEU A 1 78 ? -2.892 23.644 28.232 1.00 49.75 78 LEU A C 1
ATOM 605 O O . LEU A 1 78 ? -3.522 22.750 27.674 1.00 49.75 78 LEU A O 1
ATOM 609 N N . SER A 1 79 ? -2.655 24.821 27.641 1.00 46.12 79 SER A N 1
ATOM 610 C CA . SER A 1 79 ? -3.033 25.206 26.268 1.00 46.12 79 SER A CA 1
ATOM 611 C C . SER A 1 79 ? -2.520 24.231 25.185 1.00 46.12 79 SER A C 1
ATOM 613 O O . SER A 1 79 ? -3.027 24.209 24.069 1.00 46.12 79 SER A O 1
ATOM 615 N N . GLY A 1 80 ? -1.551 23.366 25.513 1.00 43.06 80 GLY A N 1
ATOM 616 C CA . GLY A 1 80 ? -1.042 22.317 24.620 1.00 43.06 80 GLY A CA 1
ATOM 617 C C . GLY A 1 80 ? -1.822 20.996 24.626 1.00 43.06 80 GLY A C 1
ATOM 618 O O . GLY A 1 80 ? -1.461 20.099 23.874 1.00 43.06 80 GLY A O 1
ATOM 619 N N . MET A 1 81 ? -2.861 20.843 25.457 1.00 41.09 81 MET A N 1
ATOM 620 C CA . MET A 1 81 ? -3.646 19.600 25.567 1.00 41.09 81 MET A CA 1
ATOM 621 C C . MET A 1 81 ? -4.967 19.655 24.779 1.00 41.09 81 MET A C 1
ATOM 623 O O . MET A 1 81 ? -5.920 18.943 25.089 1.00 41.09 81 MET A O 1
ATOM 627 N N . GLY A 1 82 ? -5.044 20.517 23.761 1.00 47.38 82 GLY A N 1
ATOM 628 C CA . GLY A 1 82 ? -6.046 20.385 22.711 1.00 47.38 82 GLY A CA 1
ATOM 629 C C . GLY A 1 82 ? -5.648 19.201 21.842 1.00 47.38 82 GLY A C 1
ATOM 630 O O . GLY A 1 82 ? -4.695 19.298 21.077 1.00 47.38 82 GLY A O 1
ATOM 631 N N . THR A 1 83 ? -6.331 18.067 21.988 1.00 48.94 83 THR A N 1
ATOM 632 C CA . THR A 1 83 ? -6.178 16.940 21.066 1.00 48.94 83 THR A CA 1
ATOM 633 C C . THR A 1 83 ? -6.564 17.434 19.680 1.00 48.94 83 THR A C 1
ATOM 635 O O . THR A 1 83 ? -7.740 17.648 19.379 1.00 48.94 83 THR A O 1
ATOM 638 N N . ASN A 1 84 ? -5.553 17.685 18.871 1.00 54.84 84 ASN A N 1
ATOM 639 C CA . ASN A 1 84 ? -5.662 18.100 17.492 1.00 54.84 84 ASN A CA 1
ATOM 640 C C . ASN A 1 84 ? -6.220 16.897 16.709 1.00 54.84 84 ASN A C 1
ATOM 642 O O . ASN A 1 84 ? -5.491 16.016 16.260 1.00 54.84 84 ASN A O 1
ATOM 646 N N . SER A 1 85 ? -7.555 16.775 16.702 1.00 69.31 85 SER A N 1
ATOM 647 C CA . SER A 1 85 ? -8.262 15.575 16.239 1.00 69.31 85 SER A CA 1
ATOM 648 C C . SER A 1 85 ? -7.959 15.268 14.779 1.00 69.31 85 SER A C 1
ATOM 650 O O . SER A 1 85 ? -7.841 14.107 14.419 1.00 69.31 85 SER A O 1
ATOM 652 N N . ILE A 1 86 ? -7.730 16.298 13.967 1.00 81.25 86 ILE A N 1
ATOM 653 C CA . ILE A 1 86 ? -7.361 16.171 12.559 1.00 81.25 86 ILE A CA 1
ATOM 654 C C . ILE A 1 86 ? -5.973 15.529 12.393 1.00 81.25 86 ILE A C 1
ATOM 656 O O . ILE A 1 86 ? -5.792 14.656 11.551 1.00 81.25 86 ILE A O 1
ATOM 660 N N . GLU A 1 87 ? -4.989 15.935 13.189 1.00 80.81 87 GLU A N 1
ATOM 661 C CA . GLU A 1 87 ? -3.627 15.405 13.140 1.00 80.81 87 GLU A CA 1
ATOM 662 C C . GLU A 1 87 ? -3.575 13.943 13.588 1.00 80.81 87 GLU A C 1
ATOM 664 O O . GLU A 1 87 ? -2.796 13.157 13.046 1.00 80.81 87 GLU A O 1
ATOM 669 N N . ASN A 1 88 ? -4.454 13.550 14.513 1.00 84.75 88 ASN A N 1
ATOM 670 C CA . ASN A 1 88 ? -4.643 12.141 14.842 1.00 84.75 88 ASN A CA 1
ATOM 671 C C . ASN A 1 88 ? -5.151 11.357 13.622 1.00 84.75 88 ASN A C 1
ATOM 673 O O . ASN A 1 88 ? -4.597 10.304 13.318 1.00 84.75 88 ASN A O 1
ATOM 677 N N . GLU A 1 89 ? -6.137 11.878 12.882 1.00 86.94 89 GLU A N 1
ATOM 678 C CA . GLU A 1 89 ? -6.636 11.228 11.659 1.00 86.94 89 GLU A CA 1
ATOM 679 C C . GLU A 1 89 ? -5.556 11.112 10.568 1.00 86.94 89 GLU A C 1
ATOM 681 O O . GLU A 1 89 ? -5.493 10.104 9.863 1.00 86.94 89 GLU A O 1
ATOM 686 N N . VAL A 1 90 ? -4.659 12.100 10.450 1.00 90.19 90 VAL A N 1
ATOM 687 C CA . VAL A 1 90 ? -3.471 12.002 9.577 1.00 90.19 90 VAL A CA 1
ATOM 688 C C . VAL A 1 90 ? -2.613 10.802 9.977 1.00 90.19 90 VAL A C 1
ATOM 690 O O . VAL A 1 90 ? -2.258 9.987 9.124 1.00 90.19 90 VAL A O 1
ATOM 693 N N . GLY A 1 91 ? -2.339 10.650 11.276 1.00 89.00 91 GLY A N 1
ATOM 694 C CA . GLY A 1 91 ? -1.603 9.505 11.810 1.00 89.00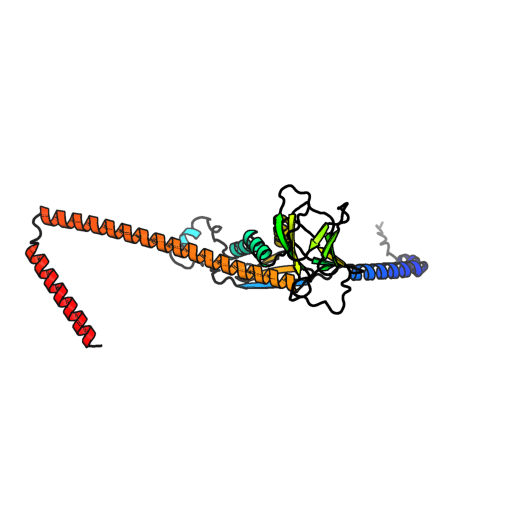 91 GLY A CA 1
ATOM 695 C C . GLY A 1 91 ? -2.311 8.167 11.572 1.00 89.00 91 GLY A C 1
ATOM 696 O O . GLY A 1 91 ? -1.651 7.166 11.296 1.00 89.00 91 GLY A O 1
ATOM 697 N N . VAL A 1 92 ? -3.647 8.142 11.610 1.00 91.56 92 VAL A N 1
ATOM 698 C CA . VAL A 1 92 ? -4.443 6.948 11.288 1.00 91.56 92 VAL A CA 1
ATOM 699 C C . VAL A 1 92 ? -4.241 6.549 9.825 1.00 91.56 92 VAL A C 1
ATOM 701 O O . VAL A 1 92 ? -3.916 5.391 9.562 1.00 91.56 92 VAL A O 1
ATOM 704 N N . PHE A 1 93 ? -4.336 7.486 8.874 1.00 93.19 93 PHE A N 1
ATOM 705 C CA . PHE A 1 93 ? -4.069 7.203 7.455 1.00 93.19 93 PHE A CA 1
ATOM 706 C C . PHE A 1 93 ? -2.633 6.740 7.187 1.00 93.19 93 PHE A C 1
ATOM 708 O O . PHE A 1 93 ? -2.420 5.904 6.313 1.00 93.19 93 PHE A O 1
ATOM 715 N N . GLN A 1 94 ? -1.660 7.256 7.940 1.00 91.94 94 GLN A N 1
ATOM 716 C CA . GLN A 1 94 ? -0.260 6.837 7.854 1.00 91.94 94 GLN A CA 1
ATOM 717 C C . GLN A 1 94 ? 0.030 5.530 8.602 1.00 91.94 94 GLN A C 1
ATOM 719 O O . GLN A 1 94 ? 1.154 5.038 8.544 1.00 91.94 94 GLN A O 1
ATOM 724 N N . SER A 1 95 ? -0.930 4.960 9.332 1.00 93.88 95 SER A N 1
ATOM 725 C CA . SER A 1 95 ? -0.685 3.769 10.140 1.00 93.88 95 SER A CA 1
ATOM 726 C C . SER A 1 95 ? -0.435 2.532 9.275 1.00 93.88 95 SER A C 1
ATOM 728 O O . SER A 1 95 ? -1.103 2.301 8.264 1.00 93.88 95 SER A O 1
ATOM 730 N N . LYS A 1 96 ? 0.506 1.685 9.715 1.00 94.44 96 LYS A N 1
ATOM 731 C CA . LYS A 1 96 ? 0.816 0.428 9.020 1.00 94.44 96 LYS A CA 1
ATOM 732 C C . LYS A 1 96 ? -0.403 -0.474 8.894 1.00 94.44 96 LYS A C 1
ATOM 734 O O . LYS A 1 96 ? -0.581 -1.053 7.839 1.00 94.44 96 LYS A O 1
ATOM 739 N N . ALA A 1 97 ? -1.255 -0.537 9.916 1.00 93.94 97 ALA A N 1
ATOM 740 C CA . ALA A 1 97 ? -2.426 -1.412 9.926 1.00 93.94 97 ALA A CA 1
ATOM 741 C C . ALA A 1 97 ? -3.390 -1.127 8.758 1.00 93.94 97 ALA A C 1
ATOM 743 O O . ALA A 1 97 ? -3.806 -2.047 8.061 1.00 93.94 97 ALA A O 1
ATOM 744 N N . ILE A 1 98 ? -3.685 0.152 8.483 1.00 94.44 98 ILE A N 1
ATOM 745 C CA . ILE A 1 98 ? -4.560 0.517 7.360 1.00 94.44 98 ILE A CA 1
ATOM 746 C C . ILE A 1 98 ? -3.902 0.182 6.019 1.00 94.44 98 ILE A C 1
ATOM 748 O O . ILE A 1 98 ? -4.556 -0.374 5.138 1.00 94.44 98 ILE A O 1
ATOM 752 N N . VAL A 1 99 ? -2.617 0.509 5.853 1.00 96.38 99 VAL A N 1
ATOM 753 C CA . VAL A 1 99 ? -1.870 0.195 4.624 1.00 96.38 99 VAL A CA 1
ATOM 754 C C . VAL A 1 99 ? -1.822 -1.320 4.404 1.00 96.38 99 VAL A C 1
ATOM 756 O O . VAL A 1 99 ? -2.084 -1.795 3.301 1.00 96.38 99 VAL A O 1
ATOM 759 N N . GLU A 1 100 ? -1.561 -2.079 5.463 1.00 96.44 100 GLU A N 1
ATOM 760 C CA . GLU A 1 100 ? -1.494 -3.534 5.472 1.00 96.44 100 GLU A CA 1
ATOM 761 C C . GLU A 1 100 ? -2.781 -4.171 4.947 1.00 96.44 100 GLU A C 1
ATOM 763 O O . GLU A 1 100 ? -2.744 -4.960 4.001 1.00 96.44 100 GLU A O 1
ATOM 768 N N . ASP A 1 101 ? -3.924 -3.784 5.508 1.00 95.50 101 ASP A N 1
ATOM 769 C CA . ASP A 1 101 ? -5.226 -4.311 5.111 1.00 95.50 101 ASP A CA 1
ATOM 770 C C . ASP A 1 101 ? -5.533 -4.032 3.633 1.00 95.50 101 ASP A C 1
ATOM 772 O O . ASP A 1 101 ? -6.032 -4.908 2.921 1.00 95.50 101 ASP A O 1
ATOM 776 N N . VAL A 1 102 ? -5.166 -2.849 3.129 1.00 96.50 102 VAL A N 1
ATOM 777 C CA . VAL A 1 102 ? -5.328 -2.502 1.708 1.00 96.50 102 VAL A CA 1
ATOM 778 C C . VAL A 1 102 ? -4.424 -3.356 0.819 1.00 96.50 102 VAL A C 1
ATOM 780 O O . VAL A 1 102 ? -4.852 -3.829 -0.237 1.00 96.50 102 VAL A O 1
ATOM 783 N N . LEU A 1 103 ? -3.176 -3.586 1.232 1.00 95.00 103 LEU A N 1
ATOM 784 C CA . LEU A 1 103 ? -2.241 -4.438 0.496 1.00 95.00 103 LEU A CA 1
ATOM 785 C C . LEU A 1 103 ? -2.729 -5.892 0.442 1.00 95.00 103 LEU A C 1
ATOM 787 O O . LEU A 1 103 ? -2.598 -6.527 -0.611 1.00 95.00 103 LEU A O 1
ATOM 791 N N . ARG A 1 104 ? -3.330 -6.398 1.531 1.00 93.25 104 ARG A N 1
ATOM 792 C CA . ARG A 1 104 ? -3.959 -7.730 1.586 1.00 93.25 104 ARG A CA 1
ATOM 793 C C . ARG A 1 104 ? -5.197 -7.813 0.696 1.00 93.25 104 ARG A C 1
ATOM 795 O O . ARG A 1 104 ? -5.329 -8.782 -0.048 1.00 93.25 104 ARG A O 1
ATOM 802 N N . GLU A 1 105 ? -6.069 -6.802 0.719 1.00 92.50 105 GLU A N 1
ATOM 803 C CA . GLU A 1 105 ? -7.285 -6.749 -0.112 1.00 92.50 105 GLU A CA 1
ATOM 804 C C . GLU A 1 105 ? -6.944 -6.819 -1.612 1.00 92.50 105 GLU A C 1
ATOM 806 O O . GLU A 1 105 ? -7.567 -7.572 -2.364 1.00 92.50 105 GLU A O 1
ATOM 811 N N . HIS A 1 106 ? -5.924 -6.072 -2.053 1.00 91.00 106 HIS A N 1
ATOM 812 C CA . HIS A 1 106 ? -5.576 -5.933 -3.476 1.00 91.00 106 HIS A CA 1
ATOM 813 C C . HIS A 1 106 ? -4.444 -6.844 -3.962 1.00 91.00 106 HIS A C 1
ATOM 815 O O . HIS A 1 106 ? -4.150 -6.847 -5.158 1.00 91.00 106 HIS A O 1
ATOM 821 N N . ASN A 1 107 ? -3.826 -7.636 -3.078 1.00 90.06 107 ASN A N 1
ATOM 822 C CA . ASN A 1 107 ? -2.653 -8.471 -3.376 1.00 90.06 107 ASN A CA 1
ATOM 823 C C . ASN A 1 107 ? -1.501 -7.674 -4.032 1.00 90.06 107 ASN A C 1
ATOM 825 O O . ASN A 1 107 ? -0.917 -8.097 -5.031 1.00 90.06 107 ASN A O 1
ATOM 829 N N . PHE A 1 108 ? -1.164 -6.499 -3.490 1.00 92.19 108 PHE A N 1
ATOM 830 C CA . PHE A 1 108 ? -0.150 -5.607 -4.083 1.00 92.19 108 PHE A CA 1
ATOM 831 C C . PHE A 1 108 ? 1.303 -6.079 -3.944 1.00 92.19 108 PHE A C 1
ATOM 833 O O . PHE A 1 108 ? 2.192 -5.484 -4.551 1.00 92.19 108 PHE A O 1
ATOM 840 N N . GLN A 1 109 ? 1.536 -7.149 -3.189 1.00 91.62 109 GLN A N 1
ATOM 841 C CA . GLN A 1 109 ? 2.866 -7.660 -2.877 1.00 91.62 109 GLN A CA 1
ATOM 842 C C . GLN A 1 109 ? 3.660 -8.162 -4.089 1.00 91.62 109 GLN A C 1
ATOM 844 O O . GLN A 1 109 ? 4.884 -8.076 -4.113 1.00 91.62 109 GLN A O 1
ATOM 849 N N . THR A 1 110 ? 2.980 -8.681 -5.109 1.00 91.56 110 THR A N 1
ATOM 850 C CA . THR A 1 110 ? 3.629 -9.266 -6.290 1.00 91.56 110 THR A CA 1
ATOM 851 C C . THR A 1 110 ? 3.236 -8.496 -7.546 1.00 91.56 110 THR A C 1
ATOM 853 O O . THR A 1 110 ? 2.345 -8.936 -8.286 1.00 91.56 110 THR A O 1
ATOM 856 N N . PRO A 1 111 ? 3.849 -7.327 -7.802 1.00 92.50 111 PRO A N 1
ATOM 857 C CA . PRO A 1 111 ? 3.614 -6.596 -9.035 1.00 92.50 111 PRO A CA 1
ATOM 858 C C . PRO A 1 111 ? 4.148 -7.392 -10.233 1.00 92.50 111 PRO A C 1
ATOM 860 O O . PRO A 1 111 ? 5.243 -7.961 -10.209 1.00 92.50 111 PRO A O 1
ATOM 863 N N . VAL A 1 112 ? 3.348 -7.438 -11.296 1.00 93.12 112 VAL A N 1
ATOM 864 C CA . VAL A 1 112 ? 3.673 -8.137 -12.543 1.00 93.12 112 VAL A CA 1
ATOM 865 C C . VAL A 1 112 ? 4.056 -7.108 -13.595 1.00 93.12 112 VAL A C 1
ATOM 867 O O . VAL A 1 112 ? 3.373 -6.103 -13.772 1.00 93.12 112 VAL A O 1
ATOM 870 N N . TYR A 1 113 ? 5.114 -7.384 -14.345 1.00 93.06 113 TYR A N 1
ATOM 871 C CA . TYR A 1 113 ? 5.646 -6.512 -15.380 1.00 93.06 113 TYR A CA 1
ATOM 872 C C . TYR A 1 113 ? 5.726 -7.236 -16.724 1.00 93.06 113 TYR A C 1
ATOM 874 O O . TYR A 1 113 ? 5.988 -8.439 -16.799 1.00 93.06 113 TYR A O 1
ATOM 882 N N . ALA A 1 114 ? 5.542 -6.483 -17.806 1.00 91.88 114 ALA A N 1
ATOM 883 C CA . ALA A 1 114 ? 5.927 -6.889 -19.152 1.00 91.88 114 ALA A CA 1
ATOM 884 C C . ALA A 1 114 ? 7.214 -6.173 -19.561 1.00 91.88 114 ALA A C 1
ATOM 886 O O . ALA A 1 114 ? 7.282 -4.939 -19.569 1.00 91.88 114 ALA A O 1
ATOM 887 N N . LYS A 1 115 ? 8.218 -6.943 -19.975 1.00 90.12 115 LYS A N 1
ATOM 888 C CA . LYS A 1 115 ? 9.492 -6.408 -20.457 1.00 90.12 115 LYS A CA 1
ATOM 889 C C . LYS A 1 115 ? 9.290 -5.688 -21.792 1.00 90.12 115 LYS A C 1
ATOM 891 O O . LYS A 1 115 ? 8.838 -6.301 -22.759 1.00 90.12 115 LYS A O 1
ATOM 896 N N . GLN A 1 116 ? 9.623 -4.397 -21.858 1.00 87.25 116 GLN A N 1
ATOM 897 C CA . GLN A 1 116 ? 9.704 -3.658 -23.126 1.00 87.25 116 GLN A CA 1
ATOM 898 C C . GLN A 1 116 ? 11.156 -3.345 -23.481 1.00 87.25 116 GLN A C 1
ATOM 900 O O . GLN A 1 116 ? 12.079 -3.565 -22.704 1.00 87.25 116 GLN A O 1
ATOM 905 N N . THR A 1 117 ? 11.351 -2.798 -24.679 1.00 83.06 117 THR A N 1
ATOM 906 C CA . THR A 1 117 ? 12.665 -2.390 -25.186 1.00 83.06 117 THR A CA 1
ATOM 907 C C . THR A 1 117 ? 13.318 -1.278 -24.363 1.00 83.06 117 THR A C 1
ATOM 909 O O . THR A 1 117 ? 14.539 -1.255 -24.269 1.00 83.06 117 THR A O 1
ATOM 912 N N . PHE A 1 118 ? 12.533 -0.351 -23.801 1.00 83.19 118 PHE A N 1
ATOM 913 C CA . PHE A 1 118 ? 13.071 0.848 -23.143 1.00 83.19 118 PHE A CA 1
ATOM 914 C C . PHE A 1 118 ? 12.854 0.883 -21.628 1.00 83.19 118 PHE A C 1
ATOM 916 O O . PHE A 1 118 ? 13.739 1.322 -20.907 1.00 83.19 118 PHE A O 1
ATOM 923 N N . TYR A 1 119 ? 11.699 0.424 -21.147 1.00 87.19 119 TYR A N 1
ATOM 924 C CA . TYR A 1 119 ? 11.381 0.341 -19.722 1.00 87.19 119 TYR A CA 1
ATOM 925 C C . TYR A 1 119 ? 10.443 -0.838 -19.459 1.00 87.19 119 TYR A C 1
ATOM 927 O O . TYR A 1 119 ? 9.795 -1.349 -20.372 1.00 87.19 119 TYR A O 1
ATOM 935 N N . ASN A 1 120 ? 10.357 -1.285 -18.213 1.00 90.56 120 ASN A N 1
ATOM 936 C CA . ASN A 1 120 ? 9.436 -2.353 -17.838 1.00 90.56 120 ASN A CA 1
ATOM 937 C C . ASN A 1 120 ? 8.047 -1.770 -17.592 1.00 90.56 120 ASN A C 1
ATOM 939 O O . ASN A 1 120 ? 7.915 -0.781 -16.883 1.00 90.56 120 ASN A O 1
ATOM 943 N N . LEU A 1 121 ? 7.012 -2.360 -18.189 1.00 90.88 121 LEU A N 1
ATOM 944 C CA . LEU A 1 121 ? 5.643 -1.885 -18.019 1.00 90.88 121 LEU A CA 1
ATOM 945 C C . LEU A 1 121 ? 4.952 -2.660 -16.899 1.00 90.88 121 LEU A C 1
ATOM 947 O O . LEU A 1 121 ? 4.717 -3.858 -17.060 1.00 90.88 121 LEU A O 1
ATOM 951 N N . GLU A 1 122 ? 4.565 -1.980 -15.820 1.00 93.00 122 GLU A N 1
ATOM 952 C CA . GLU A 1 122 ? 3.730 -2.571 -14.769 1.00 93.00 122 GLU A CA 1
ATOM 953 C C . GLU A 1 122 ? 2.318 -2.903 -15.288 1.00 93.00 122 GLU A C 1
ATOM 955 O O . GLU A 1 122 ? 1.602 -2.065 -15.852 1.00 93.00 122 GLU A O 1
ATOM 960 N N . LEU A 1 123 ? 1.890 -4.143 -15.063 1.00 92.19 123 LEU A N 1
ATOM 961 C CA . LEU A 1 123 ? 0.576 -4.660 -15.415 1.00 92.19 123 LEU A CA 1
ATOM 962 C C . LEU A 1 123 ? -0.283 -4.807 -14.160 1.00 92.19 123 LEU A C 1
ATOM 964 O O . LEU A 1 123 ? 0.101 -5.463 -13.197 1.00 92.19 123 LEU A O 1
ATOM 968 N N . TYR A 1 124 ? -1.491 -4.245 -14.194 1.00 93.38 124 TYR A N 1
ATOM 969 C CA . TYR A 1 124 ? -2.404 -4.256 -13.054 1.00 93.38 124 TYR A CA 1
ATOM 970 C C . TYR A 1 124 ? -3.868 -4.327 -13.504 1.00 93.38 124 TYR A C 1
ATOM 972 O O . TYR A 1 124 ? -4.239 -3.836 -14.576 1.00 93.38 124 TYR A O 1
ATOM 980 N N . GLY A 1 125 ? -4.716 -4.952 -12.684 1.00 90.06 125 GLY A N 1
ATOM 981 C CA . GLY A 1 125 ? -6.137 -5.132 -12.974 1.00 90.06 125 GLY A CA 1
ATOM 982 C C . GLY A 1 125 ? -6.357 -5.887 -14.287 1.00 90.06 125 GLY A C 1
ATOM 983 O O . GLY A 1 125 ? -5.840 -6.985 -14.482 1.00 90.06 125 GLY A O 1
ATOM 984 N N . VAL A 1 126 ? -7.100 -5.290 -15.224 1.00 89.56 126 VAL A N 1
ATOM 985 C CA . VAL A 1 126 ? -7.433 -5.923 -16.516 1.00 89.56 126 VAL A CA 1
ATOM 986 C C . VAL A 1 126 ? -6.223 -6.162 -17.421 1.00 89.56 126 VAL A C 1
ATOM 988 O O . VAL A 1 126 ? -6.309 -6.987 -18.323 1.00 89.56 126 VAL A O 1
ATOM 991 N N . THR A 1 127 ? -5.105 -5.456 -17.228 1.00 90.00 127 THR A N 1
ATOM 992 C CA . THR A 1 127 ? -3.904 -5.664 -18.054 1.00 90.00 127 THR A CA 1
ATOM 993 C C . THR A 1 127 ? -2.980 -6.737 -17.496 1.00 90.00 127 THR A C 1
ATOM 995 O O . THR A 1 127 ? -2.061 -7.145 -18.200 1.00 90.00 127 THR A O 1
ATOM 998 N N . ASN A 1 128 ? -3.217 -7.213 -16.270 1.00 90.88 128 ASN A N 1
ATOM 999 C CA . ASN A 1 128 ? -2.412 -8.256 -15.651 1.00 90.88 128 ASN A CA 1
ATOM 1000 C C . ASN A 1 128 ? -2.916 -9.655 -16.060 1.00 90.88 128 ASN A C 1
ATOM 1002 O O . ASN A 1 128 ? -4.055 -9.991 -15.736 1.00 90.88 128 ASN A O 1
ATOM 1006 N N . PRO A 1 129 ? -2.115 -10.483 -16.754 1.00 89.00 129 PRO A N 1
ATOM 1007 C CA . PRO A 1 129 ? -2.510 -11.841 -17.129 1.00 89.00 129 PRO A CA 1
ATOM 1008 C C . PRO A 1 129 ? -2.465 -12.854 -15.973 1.00 89.00 129 PRO A C 1
ATOM 1010 O O . PRO A 1 129 ? -3.158 -13.873 -16.047 1.00 89.00 129 PRO A O 1
ATOM 1013 N N . TYR A 1 130 ? -1.672 -12.599 -14.926 1.00 91.19 130 TYR A N 1
ATOM 1014 C CA . TYR A 1 130 ? -1.387 -13.566 -13.863 1.00 91.19 130 TYR A CA 1
ATOM 1015 C C . TYR A 1 130 ? -1.743 -13.008 -12.489 1.00 91.19 130 TYR A C 1
ATOM 1017 O O . TYR A 1 130 ? -1.282 -11.940 -12.104 1.00 91.19 130 TYR A O 1
ATOM 1025 N N . ILE A 1 131 ? -2.523 -13.760 -11.718 1.00 91.69 131 ILE A N 1
ATOM 1026 C CA . ILE A 1 131 ? -2.792 -13.436 -10.315 1.00 91.69 131 ILE A CA 1
ATOM 1027 C C . ILE A 1 131 ? -1.884 -14.326 -9.478 1.00 91.69 131 ILE A C 1
ATOM 1029 O O . ILE A 1 131 ? -1.993 -15.550 -9.541 1.00 91.69 131 ILE A O 1
ATOM 1033 N N . ILE A 1 132 ? -0.953 -13.719 -8.750 1.00 91.88 132 ILE A N 1
ATOM 1034 C CA . ILE A 1 132 ? 0.010 -14.435 -7.919 1.00 91.88 132 ILE A CA 1
ATOM 1035 C C . ILE A 1 132 ? -0.440 -14.272 -6.471 1.00 91.88 132 ILE A C 1
ATOM 1037 O O . ILE A 1 132 ? -0.518 -13.159 -5.965 1.00 91.88 132 ILE A O 1
ATOM 1041 N N . HIS A 1 133 ? -0.763 -15.385 -5.823 1.00 92.12 133 HIS A N 1
ATOM 1042 C CA . HIS A 1 133 ? -1.094 -15.421 -4.405 1.00 92.12 133 HIS A CA 1
ATOM 1043 C C . HIS A 1 133 ? 0.060 -16.041 -3.635 1.00 92.12 133 HIS A C 1
ATOM 1045 O O . HIS A 1 133 ? 0.529 -17.132 -3.971 1.00 92.12 133 HIS A O 1
ATOM 1051 N N . ILE A 1 134 ? 0.498 -15.359 -2.586 1.00 92.00 134 ILE A N 1
ATOM 1052 C CA . ILE A 1 134 ? 1.480 -15.891 -1.649 1.00 92.00 134 ILE A CA 1
ATOM 1053 C C . ILE A 1 134 ? 0.706 -16.613 -0.554 1.00 92.00 134 ILE A C 1
ATOM 1055 O O . ILE A 1 134 ? -0.120 -16.023 0.134 1.00 92.00 134 ILE A O 1
ATOM 1059 N N . ILE A 1 135 ? 0.932 -17.919 -0.445 1.00 90.75 135 ILE A N 1
ATOM 1060 C CA . ILE A 1 135 ? 0.283 -18.767 0.560 1.00 90.75 135 ILE A CA 1
ATOM 1061 C C . ILE A 1 135 ? 1.045 -18.671 1.877 1.00 90.75 135 ILE A C 1
ATOM 1063 O O . ILE A 1 135 ? 0.440 -18.614 2.942 1.00 90.75 135 ILE A O 1
ATOM 1067 N N . GLN A 1 136 ? 2.376 -18.692 1.801 1.00 91.19 136 GLN A N 1
ATOM 1068 C CA . GLN A 1 136 ? 3.239 -18.665 2.974 1.00 91.19 136 GLN A CA 1
ATOM 1069 C C . GLN A 1 136 ? 4.606 -18.089 2.613 1.00 91.19 136 GLN A C 1
ATOM 1071 O O . GLN A 1 136 ? 5.240 -18.558 1.666 1.00 91.19 136 GLN A O 1
ATOM 1076 N N . GLU A 1 137 ? 5.073 -17.116 3.385 1.00 91.19 137 GLU A N 1
ATOM 1077 C CA . GLU A 1 137 ? 6.453 -16.629 3.326 1.00 91.19 137 GLU A CA 1
ATOM 1078 C C . GLU A 1 137 ? 7.372 -17.494 4.185 1.00 91.19 137 GLU A C 1
ATOM 1080 O O . GLU A 1 137 ? 6.934 -18.121 5.150 1.00 91.19 137 GLU A O 1
ATOM 1085 N N . LYS A 1 138 ? 8.656 -17.543 3.833 1.00 89.69 138 LYS A N 1
ATOM 1086 C CA . LYS A 1 138 ? 9.682 -18.174 4.663 1.00 89.69 138 LYS A CA 1
ATOM 1087 C C . LYS A 1 138 ? 10.453 -17.082 5.400 1.00 89.69 138 LYS A C 1
ATOM 1089 O O . LYS A 1 138 ? 11.125 -16.287 4.754 1.00 89.69 138 LYS A O 1
ATOM 1094 N N . GLU A 1 139 ? 10.354 -17.080 6.727 1.00 77.50 139 GLU A N 1
ATOM 1095 C CA . GLU A 1 139 ? 10.832 -15.993 7.602 1.00 77.50 139 GLU A CA 1
ATOM 1096 C C . GLU A 1 139 ? 12.352 -15.739 7.515 1.00 77.50 139 GLU A C 1
ATOM 1098 O O . GLU A 1 139 ? 12.771 -14.590 7.592 1.00 77.50 139 GLU A O 1
ATOM 1103 N N . ASP A 1 140 ? 13.164 -16.769 7.244 1.00 77.50 140 ASP A N 1
ATOM 1104 C CA . ASP A 1 140 ? 14.638 -16.670 7.197 1.00 77.50 140 ASP A CA 1
ATOM 1105 C C . ASP A 1 140 ? 15.236 -16.854 5.789 1.00 77.50 140 ASP A C 1
ATOM 1107 O O . ASP A 1 140 ? 16.402 -17.224 5.628 1.00 77.50 140 ASP A O 1
ATOM 1111 N N . ALA A 1 141 ? 14.436 -16.682 4.738 1.00 80.50 141 ALA A N 1
ATOM 1112 C CA . ALA A 1 141 ? 14.918 -16.892 3.379 1.00 80.50 141 ALA A CA 1
ATOM 1113 C C . ALA A 1 141 ? 15.548 -15.630 2.777 1.00 80.50 141 ALA A C 1
ATOM 1115 O O . ALA A 1 141 ? 15.023 -14.526 2.909 1.00 80.50 141 ALA A O 1
ATOM 1116 N N . GLU A 1 142 ? 16.641 -15.808 2.030 1.00 82.88 142 GLU A N 1
ATOM 1117 C CA . GLU A 1 142 ? 17.204 -14.733 1.215 1.00 82.88 142 GLU A CA 1
ATOM 1118 C C . GLU A 1 142 ? 16.185 -14.279 0.160 1.00 82.88 142 GLU A C 1
ATOM 1120 O O . GLU A 1 142 ? 15.670 -15.080 -0.631 1.00 82.88 142 GLU A O 1
ATOM 1125 N N . LEU A 1 143 ? 15.886 -12.977 0.166 1.00 85.81 143 LEU A N 1
ATOM 1126 C CA . LEU A 1 143 ? 14.967 -12.370 -0.787 1.00 85.81 143 LEU A CA 1
ATOM 1127 C C . LEU A 1 143 ? 15.610 -12.319 -2.183 1.00 85.81 143 LEU A C 1
ATOM 1129 O O . LEU A 1 143 ? 16.773 -11.914 -2.299 1.00 85.81 143 LEU A O 1
ATOM 1133 N N . PRO A 1 144 ? 14.863 -12.675 -3.243 1.00 84.94 144 PRO A N 1
ATOM 1134 C CA . PRO A 1 144 ? 15.358 -12.609 -4.611 1.00 84.94 144 PRO A CA 1
ATOM 1135 C C . PRO A 1 144 ? 15.670 -11.156 -4.981 1.00 84.94 144 PRO A C 1
ATOM 1137 O O . PRO A 1 144 ? 14.816 -10.282 -4.847 1.00 84.94 144 PRO A O 1
ATOM 1140 N N . GLN A 1 145 ? 16.880 -10.893 -5.475 1.00 84.94 145 GLN A N 1
ATOM 1141 C CA . GLN A 1 145 ? 17.279 -9.549 -5.919 1.00 84.94 145 GLN A CA 1
ATOM 1142 C C . GLN A 1 145 ? 16.960 -9.330 -7.401 1.00 84.94 145 GLN A C 1
ATOM 1144 O O . GLN A 1 145 ? 16.928 -8.197 -7.888 1.00 84.94 145 GLN A O 1
ATOM 1149 N N . LYS A 1 146 ? 16.725 -10.420 -8.138 1.00 88.06 146 LYS A N 1
ATOM 1150 C CA . LYS A 1 146 ? 16.429 -10.406 -9.570 1.00 88.06 146 LYS A CA 1
ATOM 1151 C C . LYS A 1 146 ? 14.978 -10.784 -9.880 1.00 88.06 146 LYS A C 1
ATOM 1153 O O . LYS A 1 146 ? 14.362 -11.563 -9.152 1.00 88.06 146 LYS A O 1
ATOM 1158 N N . PRO A 1 147 ? 14.425 -10.258 -10.991 1.00 90.00 147 PRO A N 1
ATOM 1159 C CA . PRO A 1 147 ? 13.064 -10.566 -11.411 1.00 90.00 147 PRO A CA 1
ATOM 1160 C C . PRO A 1 147 ? 12.891 -12.046 -11.762 1.00 90.00 147 PRO A C 1
ATOM 1162 O O . PRO A 1 147 ? 13.787 -12.685 -12.315 1.00 90.00 147 PRO A O 1
ATOM 1165 N N . ILE A 1 148 ? 11.692 -12.567 -11.504 1.00 91.69 148 ILE A N 1
ATOM 1166 C CA . ILE A 1 148 ? 11.326 -13.951 -11.805 1.00 91.69 148 ILE A CA 1
ATOM 1167 C C . ILE A 1 148 ? 10.452 -13.955 -13.053 1.00 91.69 148 ILE A C 1
ATOM 1169 O O . ILE A 1 148 ? 9.319 -13.469 -13.046 1.00 91.69 148 ILE A O 1
ATOM 1173 N N . PHE A 1 149 ? 10.978 -14.509 -14.139 1.00 92.06 149 PHE A N 1
ATOM 1174 C CA . PHE A 1 149 ? 10.293 -14.582 -15.422 1.00 92.06 149 PHE A CA 1
ATOM 1175 C C . PHE A 1 149 ? 9.265 -15.710 -15.443 1.00 92.06 149 PHE A C 1
ATOM 1177 O O . PHE A 1 149 ? 9.517 -16.816 -14.966 1.00 92.06 149 PHE A O 1
ATOM 1184 N N . ILE A 1 150 ? 8.116 -15.428 -16.055 1.00 91.25 150 ILE A N 1
ATOM 1185 C CA . ILE A 1 150 ? 7.002 -16.355 -16.236 1.00 91.25 150 ILE A CA 1
ATOM 1186 C C . ILE A 1 150 ? 6.861 -16.653 -17.729 1.00 91.25 150 ILE A C 1
ATOM 1188 O O . ILE A 1 150 ? 6.478 -15.786 -18.519 1.00 91.25 150 ILE A O 1
ATOM 1192 N N . LYS A 1 151 ? 7.105 -17.906 -18.120 1.00 88.75 151 LYS A N 1
ATOM 1193 C CA . LYS A 1 151 ? 6.817 -18.409 -19.470 1.00 88.75 151 LYS A CA 1
ATOM 1194 C C . LYS A 1 151 ? 5.667 -19.405 -19.415 1.00 88.75 151 LYS A C 1
ATOM 1196 O O . LYS A 1 151 ? 5.774 -20.451 -18.780 1.00 88.75 151 LYS A O 1
ATOM 1201 N N . SER A 1 152 ? 4.569 -19.103 -20.101 1.00 83.81 152 SER A N 1
ATOM 1202 C CA . SER A 1 152 ? 3.443 -20.032 -20.231 1.00 83.81 152 SER A CA 1
ATOM 1203 C C . SER A 1 152 ? 3.576 -20.860 -21.510 1.00 83.81 152 SER A C 1
ATOM 1205 O O . SER A 1 152 ? 3.749 -20.312 -22.598 1.00 83.81 152 SER A O 1
ATOM 1207 N N . LYS A 1 153 ? 3.488 -22.190 -21.386 1.00 79.69 153 LYS A N 1
ATOM 1208 C CA . LYS A 1 153 ? 3.442 -23.136 -22.509 1.00 79.69 153 LYS A CA 1
ATOM 1209 C C . LYS A 1 153 ? 2.241 -24.067 -22.323 1.00 79.69 153 LYS A C 1
ATOM 1211 O O . LYS A 1 153 ? 2.325 -25.072 -21.620 1.00 79.69 153 LYS A O 1
ATOM 1216 N N . GLY A 1 154 ? 1.115 -23.722 -22.949 1.00 78.19 154 GLY A N 1
ATOM 1217 C CA . GLY A 1 154 ? -0.150 -24.449 -22.789 1.00 78.19 154 GLY A CA 1
ATOM 1218 C C . GLY A 1 154 ? -0.713 -24.301 -21.371 1.00 78.19 154 GLY A C 1
ATOM 1219 O O . GLY A 1 154 ? -1.036 -23.195 -20.940 1.00 78.19 154 GLY A O 1
ATOM 1220 N N . GLU A 1 155 ? -0.822 -25.412 -20.642 1.00 73.00 155 GLU A N 1
ATOM 1221 C CA . GLU A 1 155 ? -1.229 -25.423 -19.225 1.00 73.00 155 GLU A CA 1
ATOM 1222 C C . GLU A 1 155 ? -0.048 -25.342 -18.244 1.00 73.00 155 GLU A C 1
ATOM 1224 O O . GLU A 1 155 ? -0.245 -25.116 -17.049 1.00 73.00 155 GLU A O 1
ATOM 1229 N N . GLY A 1 156 ? 1.180 -25.493 -18.748 1.00 82.44 156 GLY A N 1
ATOM 1230 C CA . GLY A 1 156 ? 2.401 -25.385 -17.961 1.00 82.44 156 GLY A CA 1
ATOM 1231 C C . GLY A 1 156 ? 2.886 -23.943 -17.822 1.00 82.44 156 GLY A C 1
ATOM 1232 O O . GLY A 1 156 ? 2.787 -23.134 -18.750 1.00 82.44 156 GLY A O 1
ATOM 1233 N N . ILE A 1 157 ? 3.460 -23.649 -16.664 1.00 88.19 157 ILE A N 1
ATOM 1234 C CA . ILE A 1 157 ? 4.189 -22.427 -16.341 1.00 88.19 157 ILE A CA 1
ATOM 1235 C C . ILE A 1 157 ? 5.631 -22.820 -16.046 1.00 88.19 157 ILE A C 1
ATOM 1237 O O . ILE A 1 157 ? 5.895 -23.768 -15.310 1.00 88.19 157 ILE A O 1
ATOM 1241 N N . ILE A 1 158 ? 6.568 -22.081 -16.618 1.00 90.12 158 ILE A N 1
ATOM 1242 C CA . ILE A 1 158 ? 7.991 -22.214 -16.342 1.00 90.12 158 ILE A CA 1
ATOM 1243 C C . ILE A 1 158 ? 8.432 -20.916 -15.680 1.00 90.12 158 ILE A C 1
ATOM 1245 O O . ILE A 1 158 ? 8.256 -19.839 -16.256 1.00 90.12 158 ILE A O 1
ATOM 1249 N N . LEU A 1 159 ? 8.958 -21.037 -14.465 1.00 89.81 159 LEU A N 1
ATOM 1250 C CA . LEU A 1 159 ? 9.541 -19.944 -13.704 1.00 89.81 159 LEU A CA 1
ATOM 1251 C C . LEU A 1 159 ? 11.060 -20.018 -13.811 1.00 89.81 159 LEU A C 1
ATOM 1253 O O . LEU A 1 159 ? 11.658 -21.060 -13.534 1.00 89.81 159 LEU A O 1
ATOM 1257 N N . SER A 1 160 ? 11.675 -18.908 -14.195 1.00 89.81 160 SER A N 1
ATOM 1258 C CA . SER A 1 160 ? 13.127 -18.791 -14.310 1.00 89.81 160 SER A CA 1
ATOM 1259 C C . SER A 1 160 ? 13.593 -17.482 -13.689 1.00 89.81 160 SER A C 1
ATOM 1261 O O . SER A 1 160 ? 13.012 -16.434 -13.966 1.00 89.81 160 SER A O 1
ATOM 1263 N N . SER A 1 161 ? 14.658 -17.536 -12.899 1.00 89.81 161 SER A N 1
ATOM 1264 C CA . SER A 1 161 ? 15.382 -16.362 -12.412 1.00 89.81 161 SER A CA 1
ATOM 1265 C C . SER A 1 161 ? 16.858 -16.544 -12.738 1.00 89.81 161 SER A C 1
ATOM 1267 O O . SER A 1 161 ? 17.361 -17.665 -12.700 1.00 89.81 161 SER A O 1
ATOM 1269 N N . ASP A 1 162 ? 17.559 -15.449 -13.012 1.00 86.19 162 ASP A N 1
ATOM 1270 C CA . ASP A 1 162 ? 19.010 -15.443 -13.237 1.00 86.19 162 ASP A CA 1
ATOM 1271 C C . ASP A 1 162 ? 19.812 -15.875 -11.989 1.00 86.19 162 ASP A C 1
ATOM 1273 O O . ASP A 1 162 ? 21.024 -16.071 -12.066 1.00 86.19 162 ASP A O 1
ATOM 1277 N N . GLU A 1 163 ? 19.165 -15.961 -10.823 1.00 85.06 163 GLU A N 1
ATOM 1278 C CA . GLU A 1 163 ? 19.747 -16.458 -9.566 1.00 85.06 163 GLU A CA 1
ATOM 1279 C C . GLU A 1 163 ? 19.585 -17.973 -9.399 1.00 85.06 163 GLU A C 1
ATOM 1281 O O . GLU A 1 163 ? 20.242 -18.587 -8.556 1.00 85.06 163 GLU A O 1
ATOM 1286 N N . TRP A 1 164 ? 18.700 -18.596 -10.177 1.00 85.12 164 TRP A N 1
ATOM 1287 C CA . TRP A 1 164 ? 18.395 -20.015 -10.051 1.00 85.12 164 TRP A CA 1
ATOM 1288 C C . TRP A 1 164 ? 19.201 -20.828 -11.056 1.00 85.12 164 TRP A C 1
ATOM 1290 O O . TRP A 1 164 ? 19.335 -20.461 -12.221 1.00 85.12 164 TRP A O 1
ATOM 1300 N N . LYS A 1 165 ? 19.722 -21.972 -10.604 1.00 77.88 165 LYS A N 1
ATOM 1301 C CA . LYS A 1 165 ? 20.420 -22.922 -11.483 1.00 77.88 165 LYS A CA 1
ATOM 1302 C C . LYS A 1 165 ? 19.455 -23.681 -12.392 1.00 77.88 165 LYS A C 1
ATOM 1304 O O . LYS A 1 165 ? 19.806 -23.967 -13.531 1.00 77.88 165 LYS A O 1
ATOM 1309 N N . ASP A 1 166 ? 18.254 -23.969 -11.891 1.00 83.75 166 ASP A N 1
ATOM 1310 C CA . ASP A 1 166 ? 17.235 -24.756 -12.579 1.00 83.75 166 ASP A CA 1
ATOM 1311 C C . ASP A 1 166 ? 15.922 -23.976 -12.711 1.00 83.75 166 ASP A C 1
ATOM 1313 O O . ASP A 1 166 ? 15.508 -23.246 -11.807 1.00 83.75 166 ASP A O 1
ATOM 1317 N N . GLU A 1 167 ? 15.237 -24.166 -13.840 1.00 88.50 167 GLU A N 1
ATOM 1318 C CA . GLU A 1 167 ? 13.894 -23.630 -14.059 1.00 88.50 167 GLU A CA 1
ATOM 1319 C C . GLU A 1 167 ? 12.851 -24.447 -13.281 1.00 88.50 167 GLU A C 1
ATOM 1321 O O . GLU A 1 167 ? 12.813 -25.680 -13.353 1.00 88.50 167 GLU A O 1
ATOM 1326 N N . ILE A 1 168 ? 11.936 -23.764 -12.593 1.00 87.44 168 ILE A N 1
ATOM 1327 C CA . ILE A 1 168 ? 10.859 -24.406 -11.837 1.00 87.44 168 ILE A CA 1
ATOM 1328 C C . ILE A 1 168 ? 9.637 -24.545 -12.744 1.00 87.44 168 ILE A C 1
ATOM 1330 O O . ILE A 1 168 ? 9.038 -23.559 -13.176 1.00 87.44 168 ILE A O 1
ATOM 1334 N N . LYS A 1 169 ? 9.244 -25.789 -13.029 1.00 89.38 169 LYS A N 1
ATOM 1335 C CA . LYS A 1 169 ? 8.063 -26.101 -13.845 1.00 89.38 169 LYS A CA 1
ATOM 1336 C C . LYS A 1 169 ? 6.857 -26.342 -12.947 1.00 89.38 169 LYS A C 1
ATOM 1338 O O . LYS A 1 169 ? 6.883 -27.211 -12.080 1.00 89.38 169 LYS A O 1
ATOM 1343 N N . THR A 1 170 ? 5.787 -25.601 -13.188 1.00 89.88 170 THR A N 1
ATOM 1344 C CA . THR A 1 170 ? 4.524 -25.713 -12.458 1.00 89.88 170 THR A CA 1
ATOM 1345 C C . THR A 1 170 ? 3.323 -25.588 -13.401 1.00 89.88 170 THR A C 1
ATOM 1347 O O . THR A 1 170 ? 3.480 -25.505 -14.617 1.00 89.88 170 THR A O 1
ATOM 1350 N N . SER A 1 171 ? 2.111 -25.636 -12.861 1.00 90.12 171 SER A N 1
ATOM 1351 C CA . SER A 1 171 ? 0.849 -25.460 -13.583 1.00 90.12 171 SER A CA 1
ATOM 1352 C C . SER A 1 171 ? 0.011 -24.377 -12.909 1.00 90.12 171 SER A C 1
ATOM 1354 O O . SER A 1 171 ? 0.229 -24.045 -11.742 1.00 90.12 171 SER A O 1
ATOM 1356 N N . PHE A 1 172 ? -0.970 -23.832 -13.627 1.00 89.94 172 PHE A N 1
ATOM 1357 C CA . PHE A 1 172 ? -1.891 -22.853 -13.046 1.00 89.94 172 PHE A CA 1
ATOM 1358 C C . PHE A 1 172 ? -2.649 -23.432 -11.844 1.00 89.94 172 PHE A C 1
ATOM 1360 O O . PHE A 1 172 ? -2.979 -24.618 -11.823 1.00 89.94 172 PHE A O 1
ATOM 1367 N N . ASN A 1 173 ? -2.924 -22.579 -10.853 1.00 90.25 173 ASN A N 1
ATOM 1368 C CA . ASN A 1 173 ? -3.632 -22.898 -9.608 1.00 90.25 173 ASN A CA 1
ATOM 1369 C C . ASN A 1 173 ? -2.991 -24.022 -8.775 1.00 90.25 173 ASN A C 1
ATOM 1371 O O . ASN A 1 173 ? -3.644 -24.613 -7.917 1.00 90.25 173 ASN A O 1
ATOM 1375 N N . LYS A 1 174 ? -1.708 -24.322 -9.010 1.00 91.00 174 LYS A N 1
ATOM 1376 C CA . LYS A 1 174 ? -0.949 -25.287 -8.220 1.00 91.00 174 LYS A CA 1
ATOM 1377 C C . LYS A 1 174 ? 0.007 -24.566 -7.279 1.00 91.00 174 LYS A C 1
ATOM 1379 O O . LYS A 1 174 ? 0.760 -23.680 -7.687 1.00 91.00 174 LYS A O 1
ATOM 1384 N N . THR A 1 175 ? 0.008 -25.003 -6.027 1.00 91.75 175 THR A N 1
ATOM 1385 C CA . THR A 1 175 ? 0.971 -24.555 -5.026 1.00 91.75 175 THR A CA 1
ATOM 1386 C C . THR A 1 175 ? 2.388 -24.935 -5.442 1.00 91.75 175 THR A C 1
ATOM 1388 O O . THR A 1 175 ? 2.684 -26.105 -5.694 1.00 91.75 175 THR A O 1
ATOM 1391 N N . THR A 1 176 ? 3.259 -23.936 -5.519 1.00 90.75 176 THR A N 1
ATOM 1392 C CA . THR A 1 176 ? 4.653 -24.066 -5.939 1.00 90.75 176 THR A CA 1
ATOM 1393 C C . THR A 1 176 ? 5.549 -23.534 -4.835 1.00 90.75 176 THR A C 1
ATOM 1395 O O . THR A 1 176 ? 5.403 -22.392 -4.405 1.00 90.75 176 THR A O 1
ATOM 1398 N N . ILE A 1 177 ? 6.473 -24.370 -4.370 1.00 91.00 177 ILE A N 1
ATOM 1399 C CA . ILE A 1 177 ? 7.428 -24.002 -3.327 1.00 91.00 177 ILE A CA 1
ATOM 1400 C C . ILE A 1 177 ? 8.623 -23.336 -4.007 1.00 91.00 177 ILE A C 1
ATOM 1402 O O . ILE A 1 177 ? 9.339 -23.981 -4.772 1.00 91.00 177 ILE A O 1
ATOM 1406 N N . LEU A 1 178 ? 8.832 -22.054 -3.725 1.00 89.06 178 LEU A N 1
ATOM 1407 C CA . LEU A 1 178 ? 10.028 -21.307 -4.101 1.00 89.06 178 LEU A CA 1
ATOM 1408 C C . LEU A 1 178 ? 11.002 -21.246 -2.913 1.00 89.06 178 LEU A C 1
ATOM 1410 O O . LEU A 1 178 ? 10.615 -21.540 -1.774 1.00 89.06 178 LEU A O 1
ATOM 1414 N N . PRO A 1 179 ? 12.274 -20.870 -3.136 1.00 87.69 179 PRO A N 1
ATOM 1415 C CA . PRO A 1 179 ? 13.254 -20.736 -2.059 1.00 87.69 179 PRO A CA 1
ATOM 1416 C C . PRO A 1 179 ? 12.803 -19.809 -0.921 1.00 87.69 179 PRO A C 1
ATOM 1418 O O . PRO A 1 179 ? 13.037 -20.154 0.232 1.00 87.69 179 PRO A O 1
ATOM 1421 N N . PHE A 1 180 ? 12.071 -18.734 -1.237 1.00 88.56 180 PHE A N 1
ATOM 1422 C CA . PHE A 1 180 ? 11.656 -17.675 -0.304 1.00 88.56 180 PHE A CA 1
ATOM 1423 C C . PHE A 1 180 ? 10.168 -17.678 0.085 1.00 88.56 180 PHE A C 1
ATOM 1425 O O . PHE A 1 180 ? 9.797 -17.106 1.104 1.00 88.56 180 PHE A O 1
ATOM 1432 N N . ALA A 1 181 ? 9.299 -18.322 -0.697 1.00 91.31 181 ALA A N 1
ATOM 1433 C CA . ALA A 1 181 ? 7.864 -18.361 -0.421 1.00 91.31 181 ALA A CA 1
ATOM 1434 C C . ALA A 1 181 ? 7.182 -19.539 -1.114 1.00 91.31 181 ALA A C 1
ATOM 1436 O O . ALA A 1 181 ? 7.679 -20.104 -2.086 1.00 91.31 181 ALA A O 1
ATOM 1437 N N . THR A 1 182 ? 5.998 -19.882 -0.641 1.00 92.69 182 THR A N 1
ATOM 1438 C CA . THR A 1 182 ? 5.077 -20.796 -1.302 1.00 92.69 182 THR A CA 1
ATOM 1439 C C . THR A 1 182 ? 4.021 -19.969 -2.023 1.00 92.69 182 THR A C 1
ATOM 1441 O O . THR A 1 182 ? 3.272 -19.232 -1.383 1.00 92.69 182 THR A O 1
ATOM 1444 N N . ILE A 1 183 ? 3.953 -20.089 -3.350 1.00 93.50 183 ILE A N 1
ATOM 1445 C CA . ILE A 1 183 ? 3.068 -19.272 -4.189 1.00 93.50 183 ILE A CA 1
ATOM 1446 C C . ILE A 1 183 ? 2.086 -20.122 -4.994 1.00 93.50 183 ILE A C 1
ATOM 1448 O O . ILE A 1 183 ? 2.335 -21.292 -5.290 1.00 93.50 183 ILE A O 1
ATOM 1452 N N . MET A 1 184 ? 0.986 -19.505 -5.409 1.00 93.00 184 MET A N 1
ATOM 1453 C CA . MET A 1 184 ? 0.036 -20.039 -6.376 1.00 93.00 184 MET A CA 1
ATOM 1454 C C . MET A 1 184 ? -0.166 -19.018 -7.491 1.00 93.00 184 MET A C 1
ATOM 1456 O O . MET A 1 184 ? -0.459 -17.856 -7.226 1.00 93.00 184 MET A O 1
ATOM 1460 N N . ILE A 1 185 ? -0.027 -19.457 -8.742 1.00 93.00 185 ILE A N 1
ATOM 1461 C CA . ILE A 1 185 ? -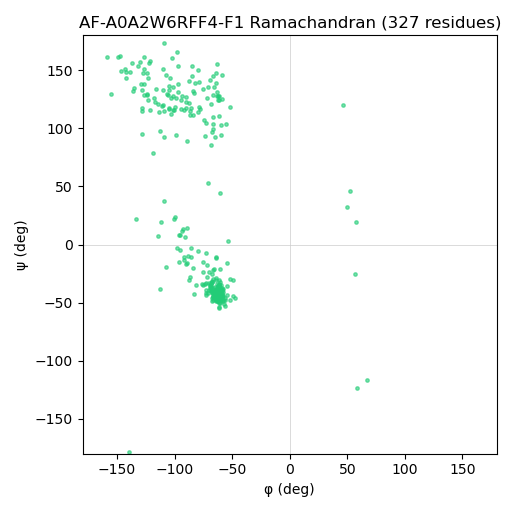0.207 -18.594 -9.914 1.00 93.00 185 ILE A CA 1
ATOM 1462 C C . ILE A 1 185 ? -1.500 -18.988 -10.625 1.00 93.00 185 ILE A C 1
ATOM 1464 O O . ILE A 1 185 ? -1.609 -20.089 -11.167 1.00 93.00 185 ILE A O 1
ATOM 1468 N N . GLY A 1 186 ? -2.472 -18.083 -10.637 1.00 91.44 186 GLY A N 1
ATOM 1469 C CA . GLY A 1 186 ? -3.725 -18.203 -11.372 1.00 91.44 186 GLY A CA 1
ATOM 1470 C C . GLY A 1 186 ? -3.737 -17.378 -12.658 1.00 91.44 186 GLY A C 1
ATOM 1471 O O . GLY A 1 186 ? -2.965 -16.433 -12.830 1.00 91.44 186 GLY A O 1
ATOM 1472 N N . LYS A 1 187 ? -4.638 -17.727 -13.583 1.00 90.31 187 LYS A N 1
ATOM 1473 C CA . LYS A 1 187 ? -4.947 -16.881 -14.747 1.00 90.31 187 LYS A CA 1
ATOM 1474 C C . LYS A 1 187 ? -5.944 -15.808 -14.337 1.00 90.31 187 LYS A C 1
ATOM 1476 O O . LYS A 1 187 ? -6.919 -16.117 -13.658 1.00 90.31 187 LYS A O 1
ATOM 1481 N N . ASN A 1 188 ? -5.752 -14.582 -14.811 1.00 90.25 188 ASN A N 1
ATOM 1482 C CA . ASN A 1 188 ? -6.757 -13.544 -14.645 1.00 90.25 188 ASN A CA 1
ATOM 1483 C C . ASN A 1 188 ? -7.883 -13.713 -15.690 1.00 90.25 188 ASN A C 1
ATOM 1485 O O . ASN A 1 188 ? -7.631 -13.515 -16.882 1.00 90.25 188 ASN A O 1
ATOM 1489 N N . PRO A 1 189 ? -9.128 -14.031 -15.288 1.00 86.88 189 PRO A N 1
ATOM 1490 C CA . PRO A 1 189 ? -10.243 -14.183 -16.227 1.00 86.88 189 PRO A CA 1
ATOM 1491 C C . PRO A 1 189 ? -10.641 -12.863 -16.907 1.00 86.88 189 PRO A C 1
ATOM 1493 O O . PRO A 1 189 ? -11.224 -12.877 -17.987 1.00 86.88 189 PRO A O 1
ATOM 1496 N N . MET A 1 190 ? -10.307 -11.720 -16.302 1.00 87.69 190 MET A N 1
ATOM 1497 C CA . MET A 1 190 ? -10.626 -10.381 -16.809 1.00 87.69 190 MET A CA 1
ATOM 1498 C C . MET A 1 190 ? -9.522 -9.801 -17.703 1.00 87.69 190 MET A C 1
ATOM 1500 O O . MET A 1 190 ? -9.595 -8.631 -18.093 1.00 87.69 190 MET A O 1
ATOM 1504 N N . TYR A 1 191 ? -8.496 -10.598 -18.015 1.00 87.81 191 TYR A N 1
ATOM 1505 C CA . TYR A 1 191 ? -7.333 -10.150 -18.764 1.00 87.81 191 TYR A CA 1
ATOM 1506 C C . TYR A 1 191 ? -7.696 -9.669 -20.173 1.00 87.81 191 TYR A C 1
ATOM 1508 O O . TYR A 1 191 ? -8.323 -10.369 -20.970 1.00 87.81 191 TYR A O 1
ATOM 1516 N N . LYS A 1 192 ? -7.242 -8.459 -20.497 1.00 85.62 192 LYS A N 1
ATOM 1517 C CA . LYS A 1 192 ? -7.332 -7.841 -21.816 1.00 85.62 192 LYS A CA 1
ATOM 1518 C C . LYS A 1 192 ? -5.950 -7.352 -22.216 1.00 85.62 192 LYS A C 1
ATOM 1520 O O . LYS A 1 192 ? -5.412 -6.422 -21.615 1.00 85.62 192 LYS A O 1
ATOM 1525 N N . ALA A 1 193 ? -5.404 -7.958 -23.268 1.00 81.12 193 ALA A N 1
ATOM 1526 C CA . ALA A 1 193 ? -4.094 -7.598 -23.789 1.00 81.12 193 ALA A CA 1
ATOM 1527 C C . ALA A 1 193 ? -4.057 -6.110 -24.205 1.00 81.12 193 ALA A C 1
ATOM 1529 O O . ALA A 1 193 ? -4.895 -5.672 -25.007 1.00 81.12 193 ALA A O 1
ATOM 1530 N N . PRO A 1 194 ? -3.111 -5.306 -23.688 1.00 78.62 194 PRO A N 1
ATOM 1531 C CA . PRO A 1 194 ? -2.955 -3.921 -24.116 1.00 78.62 194 PRO A CA 1
ATOM 1532 C C . PRO A 1 194 ? -2.598 -3.825 -25.611 1.00 78.62 194 PRO A C 1
ATOM 1534 O O . PRO A 1 194 ? -1.640 -4.425 -26.086 1.00 78.62 194 PRO A O 1
ATOM 1537 N N . LYS A 1 195 ? -3.361 -3.019 -26.366 1.00 70.81 195 LYS A N 1
ATOM 1538 C CA . LYS A 1 195 ? -3.339 -2.964 -27.847 1.00 70.81 195 LYS A CA 1
ATOM 1539 C C . LYS A 1 195 ? -2.023 -2.486 -28.498 1.00 70.81 195 LYS A C 1
ATOM 1541 O O . LYS A 1 195 ? -1.918 -2.544 -29.717 1.00 70.81 195 LYS A O 1
ATOM 1546 N N . LYS A 1 196 ? -1.061 -1.946 -27.740 1.00 67.75 196 LYS A N 1
ATOM 1547 C CA . LYS A 1 196 ? 0.160 -1.291 -28.269 1.00 67.75 196 LYS A CA 1
ATOM 1548 C C . LYS A 1 196 ? 1.450 -1.730 -27.566 1.00 67.75 196 LYS A C 1
ATOM 1550 O O . LYS A 1 196 ? 2.424 -0.987 -27.560 1.00 67.75 196 LYS A O 1
ATOM 1555 N N . VAL A 1 197 ? 1.442 -2.897 -26.931 1.00 72.12 197 VAL A N 1
ATOM 1556 C CA . VAL A 1 197 ? 2.528 -3.338 -26.050 1.00 72.12 197 VAL A CA 1
ATOM 1557 C C . VAL A 1 197 ? 3.007 -4.712 -26.493 1.00 72.12 197 VAL A C 1
ATOM 1559 O O . VAL A 1 197 ? 2.194 -5.572 -26.830 1.00 72.12 197 VAL A O 1
ATOM 1562 N N . ASN A 1 198 ? 4.324 -4.917 -26.503 1.00 71.12 198 ASN A N 1
ATOM 1563 C CA . ASN A 1 198 ? 4.889 -6.232 -26.760 1.00 71.12 198 ASN A CA 1
ATOM 1564 C C . ASN A 1 198 ? 4.777 -7.077 -25.480 1.00 71.12 198 ASN A C 1
ATOM 1566 O O . ASN A 1 198 ? 5.349 -6.726 -24.453 1.00 71.12 198 ASN A O 1
ATOM 1570 N N . LEU A 1 199 ? 4.011 -8.165 -25.527 1.00 75.00 199 LEU A N 1
ATOM 1571 C CA . LEU A 1 199 ? 3.662 -8.992 -24.364 1.00 75.00 199 LEU A CA 1
ATOM 1572 C C . LEU A 1 199 ? 4.363 -10.358 -24.409 1.00 75.00 199 LEU A C 1
ATOM 1574 O O . LEU A 1 199 ? 3.767 -11.383 -24.092 1.00 75.00 199 LEU A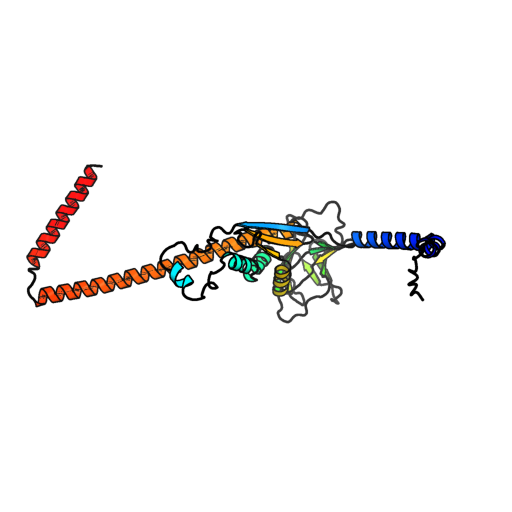 O 1
ATOM 1578 N N . THR A 1 200 ? 5.612 -10.380 -24.879 1.00 73.94 200 THR A N 1
ATOM 1579 C CA . THR A 1 200 ? 6.354 -11.633 -25.099 1.00 73.94 200 THR A CA 1
ATOM 1580 C C . THR A 1 200 ? 6.984 -12.175 -23.815 1.00 73.94 200 THR A C 1
ATOM 1582 O O . THR A 1 200 ? 7.036 -13.388 -23.624 1.00 73.94 200 THR A O 1
ATOM 1585 N N . GLU A 1 201 ? 7.436 -11.296 -22.918 1.00 85.56 201 GLU A N 1
ATOM 1586 C CA . GLU A 1 201 ? 8.127 -11.671 -21.682 1.00 85.56 201 GLU A CA 1
ATOM 1587 C C . GLU A 1 201 ? 7.467 -10.999 -20.476 1.00 85.56 201 GLU A C 1
ATOM 1589 O O . GLU A 1 201 ? 7.460 -9.770 -20.361 1.00 85.56 201 GLU A O 1
ATOM 1594 N N . PHE A 1 202 ? 6.932 -11.821 -19.573 1.00 91.56 202 PHE A N 1
ATOM 1595 C CA . PHE A 1 202 ? 6.375 -11.387 -18.297 1.00 91.56 202 PHE A CA 1
ATOM 1596 C C . PHE A 1 202 ? 7.303 -11.786 -17.161 1.00 91.56 202 PHE A C 1
ATOM 1598 O O . PHE A 1 202 ? 7.914 -12.854 -17.200 1.00 91.56 202 PHE A O 1
ATOM 1605 N N . PHE A 1 203 ? 7.369 -10.957 -16.132 1.00 93.56 203 PHE A N 1
ATOM 1606 C CA . PHE A 1 203 ? 8.069 -11.275 -14.898 1.00 93.56 203 PHE A CA 1
ATOM 1607 C C . PHE A 1 203 ? 7.372 -10.619 -13.712 1.00 93.56 203 PHE A C 1
ATOM 1609 O O . PHE A 1 203 ? 6.580 -9.698 -13.888 1.00 93.56 203 PHE A O 1
ATOM 1616 N N . PHE A 1 204 ? 7.660 -11.089 -12.508 1.00 93.50 204 PHE A N 1
ATOM 1617 C CA . PHE A 1 204 ? 7.243 -10.430 -11.277 1.00 93.50 204 PHE A CA 1
ATOM 1618 C C . PHE A 1 204 ? 8.456 -10.198 -10.385 1.00 93.50 204 PHE A C 1
ATOM 1620 O O . PHE A 1 204 ? 9.445 -10.936 -10.459 1.00 93.50 204 PHE A O 1
ATOM 1627 N N . SER A 1 205 ? 8.385 -9.154 -9.569 1.00 91.12 205 SER A N 1
ATOM 1628 C CA . SER A 1 205 ? 9.288 -8.976 -8.436 1.00 91.12 205 SER A CA 1
ATOM 1629 C C . SER A 1 205 ? 8.607 -9.479 -7.168 1.00 91.12 205 SER A C 1
ATOM 1631 O O . SER A 1 205 ? 7.378 -9.530 -7.073 1.00 91.12 205 SER A O 1
ATOM 1633 N N . TYR A 1 206 ? 9.422 -9.897 -6.208 1.00 91.19 206 TYR A N 1
ATOM 1634 C CA . TYR A 1 206 ? 8.962 -10.356 -4.909 1.00 91.19 206 TYR A CA 1
ATOM 1635 C C . TYR A 1 206 ? 9.722 -9.600 -3.827 1.00 91.19 206 TYR A C 1
ATOM 1637 O O . TYR A 1 206 ? 10.946 -9.511 -3.879 1.00 91.19 206 TYR A O 1
ATOM 1645 N N . ASN A 1 207 ? 8.980 -9.101 -2.846 1.00 90.25 207 ASN A N 1
ATOM 1646 C CA . ASN A 1 207 ? 9.493 -8.604 -1.580 1.00 90.25 207 ASN A CA 1
ATOM 1647 C C . ASN A 1 207 ? 8.671 -9.266 -0.461 1.00 90.25 207 ASN A C 1
ATOM 1649 O O . ASN A 1 207 ? 7.546 -9.715 -0.714 1.00 90.25 207 ASN A O 1
ATOM 1653 N N . ASN A 1 208 ? 9.202 -9.354 0.758 1.00 91.75 208 ASN A N 1
ATOM 1654 C CA . ASN A 1 208 ? 8.385 -9.779 1.899 1.00 91.75 208 ASN A CA 1
ATOM 1655 C C . ASN A 1 208 ? 7.259 -8.767 2.139 1.00 91.75 208 ASN A C 1
ATOM 1657 O O . ASN A 1 208 ? 7.340 -7.585 1.768 1.00 91.75 208 ASN A O 1
ATOM 1661 N N . PHE A 1 209 ? 6.191 -9.249 2.757 1.00 92.81 209 PHE A N 1
ATOM 1662 C CA . PHE A 1 209 ? 4.991 -8.457 2.938 1.00 92.81 209 PHE A CA 1
ATOM 1663 C C . PHE A 1 209 ? 5.253 -7.207 3.791 1.00 92.81 209 PHE A C 1
ATOM 1665 O O . PHE A 1 209 ? 4.850 -6.116 3.398 1.00 92.81 209 PHE A O 1
ATOM 1672 N N . ASP A 1 210 ? 6.036 -7.322 4.867 1.00 93.00 210 ASP A N 1
ATOM 1673 C CA . ASP A 1 210 ? 6.351 -6.188 5.746 1.00 93.00 210 ASP A CA 1
ATOM 1674 C C . ASP A 1 210 ? 7.143 -5.076 5.046 1.00 93.00 210 ASP A C 1
ATOM 1676 O O . ASP A 1 210 ? 6.846 -3.896 5.240 1.00 93.00 210 ASP A O 1
ATOM 1680 N N . ASN A 1 211 ? 8.126 -5.418 4.203 1.00 92.94 211 ASN A N 1
ATOM 1681 C CA . ASN A 1 211 ? 8.843 -4.391 3.442 1.00 92.94 211 ASN A CA 1
ATOM 1682 C C . ASN A 1 211 ? 7.932 -3.764 2.391 1.00 92.94 211 ASN A C 1
ATOM 1684 O O . ASN A 1 211 ? 7.962 -2.554 2.228 1.00 92.94 211 ASN A O 1
ATOM 1688 N N . THR A 1 212 ? 7.060 -4.551 1.753 1.00 94.12 212 THR A N 1
ATOM 1689 C CA . THR A 1 212 ? 6.056 -4.002 0.829 1.00 94.12 212 THR A CA 1
ATOM 1690 C C . THR A 1 212 ? 5.146 -2.997 1.546 1.00 94.12 212 THR A C 1
ATOM 1692 O O . THR A 1 212 ? 4.850 -1.936 1.002 1.00 94.12 212 THR A O 1
ATOM 1695 N N . VAL A 1 213 ? 4.716 -3.293 2.777 1.00 96.06 213 VAL A N 1
ATOM 1696 C CA . VAL A 1 213 ? 3.931 -2.353 3.593 1.00 96.06 213 VAL A CA 1
ATOM 1697 C C . VAL A 1 213 ? 4.719 -1.073 3.855 1.00 96.06 213 VAL A C 1
ATOM 1699 O O . VAL A 1 213 ? 4.165 0.010 3.679 1.00 96.06 213 VAL A O 1
ATOM 1702 N N . ASN A 1 214 ? 6.002 -1.178 4.215 1.00 95.69 214 ASN A N 1
ATOM 1703 C CA . ASN A 1 214 ? 6.862 -0.009 4.423 1.00 95.69 214 ASN A CA 1
ATOM 1704 C C . ASN A 1 214 ? 7.017 0.817 3.135 1.00 95.69 214 ASN A C 1
ATOM 1706 O O . ASN A 1 214 ? 6.815 2.026 3.175 1.00 95.69 214 ASN A O 1
ATOM 1710 N N . ASP A 1 215 ? 7.274 0.172 1.993 1.00 94.62 215 ASP A N 1
ATOM 1711 C CA . ASP A 1 215 ? 7.430 0.833 0.692 1.00 94.62 215 ASP A CA 1
ATOM 1712 C C . ASP A 1 215 ? 6.170 1.640 0.325 1.00 94.62 215 ASP A C 1
ATOM 1714 O O . ASP A 1 215 ? 6.246 2.788 -0.117 1.00 94.62 215 ASP A O 1
ATOM 1718 N N . PHE A 1 216 ? 4.982 1.063 0.538 1.00 95.50 216 PHE A N 1
ATOM 1719 C CA . PHE A 1 216 ? 3.713 1.751 0.279 1.00 95.50 216 PHE A CA 1
ATOM 1720 C C . PHE A 1 216 ? 3.400 2.842 1.307 1.00 95.50 216 PHE A C 1
ATOM 1722 O O . PHE A 1 216 ? 2.788 3.849 0.949 1.00 95.50 216 PHE A O 1
ATOM 1729 N N . GLN A 1 217 ? 3.802 2.654 2.565 1.00 95.00 217 GLN A N 1
ATOM 1730 C CA . GLN A 1 217 ? 3.657 3.656 3.616 1.00 95.00 217 GLN A CA 1
ATOM 1731 C C . GLN A 1 217 ? 4.528 4.885 3.321 1.00 95.00 217 GLN A C 1
ATOM 1733 O O . GLN A 1 217 ? 4.047 6.007 3.443 1.00 95.00 217 GLN A O 1
ATOM 1738 N N . GLU A 1 218 ? 5.774 4.685 2.885 1.00 94.44 218 GLU A N 1
ATOM 1739 C CA . GLU A 1 218 ? 6.691 5.764 2.494 1.00 94.44 218 GLU A CA 1
ATOM 1740 C C . GLU A 1 218 ? 6.245 6.474 1.210 1.00 94.44 218 GLU A C 1
ATOM 1742 O O . GLU A 1 218 ? 6.404 7.687 1.080 1.00 94.44 218 GLU A O 1
ATOM 1747 N N . ALA A 1 219 ? 5.643 5.740 0.270 1.00 94.31 219 ALA A N 1
ATOM 1748 C CA . ALA A 1 219 ? 5.089 6.317 -0.953 1.00 94.31 219 ALA A CA 1
ATOM 1749 C C . ALA A 1 219 ? 3.802 7.137 -0.725 1.00 94.31 219 ALA A C 1
ATOM 1751 O O . ALA A 1 219 ? 3.405 7.909 -1.604 1.00 94.31 219 ALA A O 1
ATOM 1752 N N . LEU A 1 220 ? 3.126 6.961 0.417 1.00 96.69 220 LEU A N 1
ATOM 1753 C CA . LEU A 1 220 ? 1.893 7.665 0.754 1.00 96.69 220 LEU A CA 1
ATOM 1754 C C . LEU A 1 220 ? 2.194 9.040 1.360 1.00 96.69 220 LEU A C 1
ATOM 1756 O O . LEU A 1 220 ? 2.622 9.165 2.504 1.00 96.69 220 LEU A O 1
ATOM 1760 N N . ALA A 1 221 ? 1.853 10.092 0.621 1.00 95.94 221 ALA A N 1
ATOM 1761 C CA . ALA A 1 221 ? 1.839 11.450 1.147 1.00 95.94 221 ALA A CA 1
ATOM 1762 C C . ALA A 1 221 ? 0.458 11.775 1.736 1.00 95.94 221 ALA A C 1
ATOM 1764 O O . ALA A 1 221 ? -0.559 11.702 1.036 1.00 95.94 221 ALA A O 1
ATOM 1765 N N . VAL A 1 222 ? 0.436 12.144 3.018 1.00 94.38 222 VAL A N 1
ATOM 1766 C CA . VAL A 1 222 ? -0.762 12.559 3.761 1.00 94.38 222 VAL A CA 1
ATOM 1767 C C . VAL A 1 222 ? -0.538 13.971 4.276 1.00 94.38 222 VAL A C 1
ATOM 1769 O O . VAL A 1 222 ? 0.327 14.188 5.119 1.00 94.38 222 VAL A O 1
ATOM 1772 N N . ASP A 1 223 ? -1.338 14.911 3.787 1.00 90.75 223 ASP A N 1
ATOM 1773 C CA . ASP A 1 223 ? -1.219 16.329 4.115 1.00 90.75 223 ASP A CA 1
ATOM 1774 C C . ASP A 1 223 ? -2.578 16.919 4.494 1.00 90.75 223 ASP A C 1
ATOM 1776 O O . ASP A 1 223 ? -3.629 16.478 4.025 1.00 90.75 223 ASP A O 1
ATOM 1780 N N . LEU A 1 224 ? -2.564 17.970 5.309 1.00 87.12 224 LEU A N 1
ATOM 1781 C CA . LEU A 1 224 ? -3.745 18.797 5.546 1.00 87.12 224 LEU A CA 1
ATOM 1782 C C . LEU A 1 224 ? -3.858 19.845 4.449 1.00 87.12 224 LEU A C 1
ATOM 1784 O O . LEU A 1 224 ? -2.878 20.521 4.139 1.00 87.12 224 LEU A O 1
ATOM 1788 N N . LEU A 1 225 ? -5.054 19.993 3.873 1.00 78.88 225 LEU A N 1
ATOM 1789 C CA . LEU A 1 225 ? -5.273 20.998 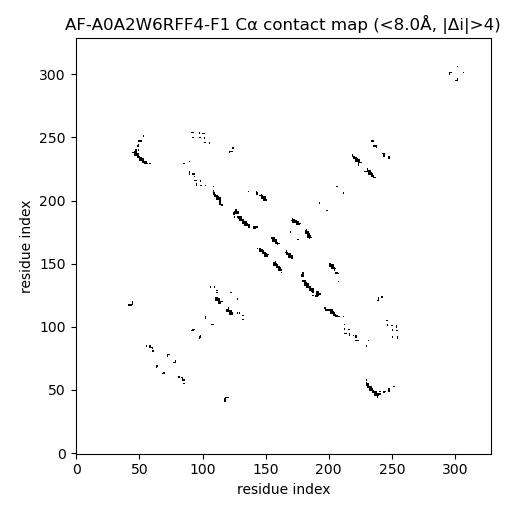2.831 1.00 78.88 225 LEU A CA 1
ATOM 1790 C C . LEU A 1 225 ? -5.063 22.420 3.378 1.00 78.88 225 LEU A C 1
ATOM 1792 O O . LEU A 1 225 ? -4.489 23.256 2.691 1.00 78.88 225 LEU A O 1
ATOM 1796 N N . ASP A 1 226 ? -5.463 22.646 4.632 1.00 74.44 226 ASP A N 1
ATOM 1797 C CA . ASP A 1 226 ? -5.226 23.866 5.402 1.00 74.44 226 ASP A CA 1
ATOM 1798 C C . ASP A 1 226 ? -4.851 23.496 6.845 1.00 74.44 226 ASP A C 1
ATOM 1800 O O . ASP A 1 226 ? -5.360 22.513 7.383 1.00 74.44 226 ASP A O 1
ATOM 1804 N N . LYS A 1 227 ? -4.015 24.305 7.516 1.00 66.56 227 LYS A N 1
ATOM 1805 C CA . LYS A 1 227 ? -3.568 24.058 8.910 1.00 66.56 227 LYS A CA 1
ATOM 1806 C C . LYS A 1 227 ? -4.704 24.012 9.941 1.00 66.56 227 LYS A C 1
ATOM 1808 O O . LYS A 1 227 ? -4.536 23.452 11.016 1.00 66.56 227 LYS A O 1
ATOM 1813 N N . ASP A 1 228 ? -5.846 24.603 9.608 1.00 66.06 228 ASP A N 1
ATOM 1814 C CA . ASP A 1 228 ? -7.073 24.572 10.410 1.00 66.06 228 ASP A CA 1
ATOM 1815 C C . ASP A 1 228 ? -8.209 23.805 9.708 1.00 66.06 228 ASP A C 1
ATOM 1817 O O . ASP A 1 228 ? -9.353 23.825 10.164 1.00 66.06 228 ASP A O 1
ATOM 1821 N N . GLY A 1 229 ? -7.908 23.162 8.578 1.00 70.44 229 GLY A N 1
ATOM 1822 C CA . GLY A 1 229 ? -8.879 22.476 7.741 1.00 70.44 229 GLY A CA 1
ATOM 1823 C C . GLY A 1 229 ? -9.251 21.099 8.281 1.00 70.44 229 GLY A C 1
ATOM 1824 O O . GLY A 1 229 ? -8.443 20.396 8.876 1.00 70.44 229 GLY A O 1
ATOM 1825 N N . THR A 1 230 ? -10.484 20.677 8.008 1.00 82.81 230 THR A N 1
ATOM 1826 C CA . THR A 1 230 ? -10.988 19.323 8.299 1.00 82.81 230 THR A CA 1
ATOM 1827 C C . THR A 1 230 ? -10.831 18.369 7.110 1.00 82.81 230 THR A C 1
ATOM 1829 O O . THR A 1 230 ? -11.415 17.286 7.093 1.00 82.81 230 THR A O 1
ATOM 1832 N N . ILE A 1 231 ? -10.077 18.785 6.087 1.00 88.56 231 ILE A N 1
ATOM 1833 C CA . ILE A 1 231 ? -9.873 18.043 4.844 1.00 88.56 231 ILE A CA 1
ATOM 1834 C C . ILE A 1 231 ? -8.435 17.534 4.794 1.00 88.56 231 ILE A C 1
ATOM 1836 O O . ILE A 1 231 ? -7.486 18.320 4.769 1.00 88.56 231 ILE A O 1
ATOM 1840 N N . ILE A 1 232 ? -8.302 16.213 4.715 1.00 91.38 232 ILE A N 1
ATOM 1841 C CA . ILE A 1 232 ? -7.036 15.507 4.528 1.00 91.38 232 ILE A CA 1
ATOM 1842 C C . ILE A 1 232 ? -6.876 15.189 3.044 1.00 91.38 232 ILE A C 1
ATOM 1844 O O . ILE A 1 232 ? -7.786 14.663 2.404 1.00 91.38 232 ILE A O 1
ATOM 1848 N N . SER A 1 233 ? -5.716 15.507 2.489 1.00 93.75 233 SER A N 1
ATOM 1849 C CA . SER A 1 233 ? -5.305 15.132 1.145 1.00 93.75 233 SER A CA 1
ATOM 1850 C C . SER A 1 233 ? -4.397 13.908 1.210 1.00 93.75 233 SER A C 1
ATOM 1852 O O . SER A 1 233 ? -3.372 13.933 1.883 1.00 93.75 233 SER A O 1
ATOM 1854 N N . LEU A 1 234 ? -4.746 12.862 0.464 1.00 96.12 234 LEU A N 1
ATOM 1855 C CA . LEU A 1 234 ? -3.925 11.665 0.284 1.00 96.12 234 LEU A CA 1
ATOM 1856 C C . LEU A 1 234 ? -3.403 11.642 -1.149 1.00 96.12 234 LEU A C 1
ATOM 1858 O O . LEU A 1 234 ? -4.190 11.827 -2.083 1.00 96.12 234 LEU A O 1
ATOM 1862 N N . SER A 1 235 ? -2.110 11.394 -1.348 1.00 97.12 235 SER A N 1
ATOM 1863 C CA . SER A 1 235 ? -1.541 11.240 -2.688 1.00 97.12 235 SER A CA 1
ATOM 1864 C C . SER A 1 235 ? -0.448 10.184 -2.775 1.00 97.12 235 SER A C 1
ATOM 1866 O O . SER A 1 235 ? 0.244 9.918 -1.799 1.00 97.12 235 SER A O 1
ATOM 1868 N N . VAL A 1 236 ? -0.324 9.586 -3.961 1.00 97.19 236 VAL A N 1
ATOM 1869 C CA . VAL A 1 236 ? 0.699 8.589 -4.304 1.00 97.19 236 VAL A CA 1
ATOM 1870 C C . VAL A 1 236 ? 1.173 8.777 -5.739 1.00 97.19 236 VAL A C 1
ATOM 1872 O O . VAL A 1 236 ? 0.384 9.147 -6.616 1.00 97.19 236 VAL A O 1
ATOM 1875 N N . ASP A 1 237 ? 2.440 8.454 -5.978 1.00 96.75 237 ASP A N 1
ATOM 1876 C CA . ASP A 1 237 ? 3.094 8.533 -7.282 1.00 96.75 237 ASP A CA 1
ATOM 1877 C C . ASP A 1 237 ? 3.442 7.121 -7.779 1.00 96.75 237 ASP A C 1
ATOM 1879 O O . ASP A 1 237 ? 4.461 6.560 -7.390 1.00 96.75 237 ASP A O 1
ATOM 1883 N N . PHE A 1 238 ? 2.607 6.533 -8.648 1.00 95.62 238 PHE A N 1
ATOM 1884 C CA . PHE A 1 238 ? 2.815 5.176 -9.192 1.00 95.62 238 PHE A CA 1
ATOM 1885 C C . PHE A 1 238 ? 2.876 5.156 -10.724 1.00 95.62 238 PHE A C 1
ATOM 1887 O O . PHE A 1 238 ? 2.292 6.000 -11.406 1.00 95.62 238 PHE A O 1
ATOM 1894 N N . GLU A 1 239 ? 3.519 4.130 -11.285 1.00 92.56 239 GLU A N 1
ATOM 1895 C CA . GLU A 1 239 ? 3.570 3.892 -12.737 1.00 92.56 239 GLU A CA 1
ATOM 1896 C C . GLU A 1 239 ? 2.197 3.507 -13.313 1.00 92.56 239 GLU A C 1
ATOM 1898 O O . GLU A 1 239 ? 1.851 3.852 -14.449 1.00 92.56 239 GLU A O 1
ATOM 1903 N N . ASN A 1 240 ? 1.367 2.819 -12.522 1.00 93.81 240 ASN A N 1
ATOM 1904 C CA . ASN A 1 240 ? 0.042 2.386 -12.941 1.00 93.81 240 ASN A CA 1
ATOM 1905 C C . ASN A 1 240 ? -1.091 3.227 -12.324 1.00 93.81 240 ASN A C 1
ATOM 1907 O O . ASN A 1 240 ? -1.360 3.194 -11.123 1.00 93.81 240 ASN A O 1
ATOM 1911 N N . LYS A 1 241 ? -1.845 3.922 -13.188 1.00 94.12 241 LYS A N 1
ATOM 1912 C CA . LYS A 1 241 ? -2.980 4.776 -12.788 1.00 94.12 241 LYS A CA 1
ATOM 1913 C C . LYS A 1 241 ? -4.102 4.029 -12.066 1.00 94.12 241 LYS A C 1
ATOM 1915 O O . LYS A 1 241 ? -4.756 4.619 -11.213 1.00 94.12 241 LYS A O 1
ATOM 1920 N N . ALA A 1 242 ? -4.401 2.794 -12.470 1.00 94.38 242 ALA A N 1
ATOM 1921 C CA . ALA A 1 242 ? -5.478 2.019 -11.855 1.00 94.38 242 ALA A CA 1
ATOM 1922 C C . ALA A 1 242 ? -5.059 1.555 -10.457 1.00 94.38 242 ALA A C 1
ATOM 1924 O O . ALA A 1 242 ? -5.805 1.770 -9.511 1.00 94.38 242 ALA A O 1
ATOM 1925 N N . LYS A 1 243 ? -3.817 1.074 -10.316 1.00 95.31 243 LYS A N 1
ATOM 1926 C CA . LYS A 1 243 ? -3.220 0.709 -9.024 1.00 95.31 243 LYS A CA 1
ATOM 1927 C C . LYS A 1 243 ? -3.250 1.871 -8.032 1.00 95.31 243 LYS A C 1
ATOM 1929 O O . LYS A 1 243 ? -3.703 1.704 -6.907 1.00 95.31 243 LYS A O 1
ATOM 1934 N N . ALA A 1 244 ? -2.840 3.063 -8.472 1.00 95.94 244 ALA A N 1
ATOM 1935 C CA . ALA A 1 244 ? -2.845 4.268 -7.643 1.00 95.94 244 ALA A CA 1
ATOM 1936 C C . ALA A 1 244 ? -4.252 4.622 -7.132 1.00 95.94 244 ALA A C 1
ATOM 1938 O O . ALA A 1 244 ? -4.439 4.940 -5.959 1.00 95.94 244 ALA A O 1
ATOM 1939 N N . LYS A 1 245 ? -5.263 4.531 -8.007 1.00 96.19 245 LYS A N 1
ATOM 1940 C CA . LYS A 1 245 ? -6.664 4.775 -7.639 1.00 96.19 245 LYS A CA 1
ATOM 1941 C C . LYS A 1 245 ? -7.195 3.727 -6.671 1.00 96.19 245 LYS A C 1
ATOM 1943 O O . LYS A 1 245 ? -7.852 4.095 -5.704 1.00 96.19 245 LYS A O 1
ATOM 1948 N N . ASP A 1 246 ? -6.931 2.452 -6.931 1.00 96.25 246 ASP A N 1
ATOM 1949 C CA . ASP A 1 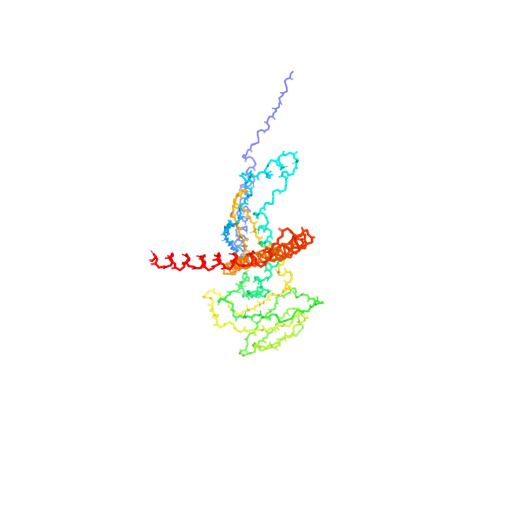246 ? -7.443 1.360 -6.104 1.00 96.25 246 ASP A CA 1
ATOM 1950 C C . ASP A 1 246 ? -6.789 1.350 -4.721 1.00 96.25 246 ASP A C 1
ATOM 1952 O O . ASP A 1 246 ? -7.497 1.144 -3.737 1.00 96.25 246 ASP A O 1
ATOM 1956 N N . PHE A 1 247 ? -5.503 1.707 -4.626 1.00 96.81 247 PHE A N 1
ATOM 1957 C CA . PHE A 1 247 ? -4.822 1.926 -3.350 1.00 96.81 247 PHE A CA 1
ATOM 1958 C C . PHE A 1 247 ? -5.456 3.071 -2.548 1.00 96.81 247 PHE A C 1
ATOM 1960 O O . PHE A 1 247 ? -5.895 2.851 -1.423 1.00 96.81 247 PHE A O 1
ATOM 1967 N N . LEU A 1 248 ? -5.600 4.271 -3.131 1.00 97.12 248 LEU A N 1
ATOM 1968 C CA . LEU A 1 248 ? -6.216 5.410 -2.432 1.00 97.12 248 LEU A CA 1
ATOM 1969 C C . LEU A 1 248 ? -7.679 5.139 -2.046 1.00 97.12 248 LEU A C 1
ATOM 1971 O O . LEU A 1 248 ? -8.104 5.467 -0.941 1.00 97.12 248 LEU A O 1
ATOM 1975 N N . ASN A 1 249 ? -8.456 4.512 -2.932 1.00 97.12 249 ASN A N 1
ATOM 1976 C CA . ASN A 1 249 ? -9.831 4.117 -2.629 1.00 97.12 249 ASN A CA 1
ATOM 1977 C C . ASN A 1 249 ? -9.883 3.057 -1.522 1.00 97.12 249 ASN A C 1
ATOM 1979 O O . ASN A 1 249 ? -10.786 3.103 -0.689 1.00 97.12 249 ASN A O 1
ATOM 1983 N N . GLY A 1 250 ? -8.943 2.108 -1.523 1.00 96.50 250 GLY A N 1
ATOM 1984 C CA . GLY A 1 250 ? -8.772 1.110 -0.472 1.00 96.50 250 GLY A CA 1
ATOM 1985 C C . GLY A 1 250 ? -8.496 1.762 0.877 1.00 96.50 250 GLY A C 1
ATOM 1986 O O . GLY A 1 250 ? -9.221 1.486 1.825 1.00 96.50 250 GLY A O 1
ATOM 1987 N N . LEU A 1 251 ? -7.551 2.707 0.945 1.00 96.75 251 LEU A N 1
ATOM 1988 C CA . LEU A 1 251 ? -7.237 3.445 2.177 1.00 96.75 251 LEU A CA 1
ATOM 1989 C C . LEU A 1 251 ? -8.472 4.148 2.743 1.00 96.75 251 LEU A C 1
ATOM 1991 O O . LEU A 1 251 ? -8.761 4.029 3.929 1.00 96.75 251 LEU A O 1
ATOM 1995 N N . VAL A 1 252 ? -9.244 4.835 1.896 1.00 96.44 252 VAL A N 1
ATOM 1996 C CA . VAL A 1 252 ? -10.478 5.512 2.326 1.00 96.44 252 VAL A CA 1
ATOM 1997 C C . VAL A 1 252 ? -11.535 4.511 2.799 1.00 96.44 252 VAL A C 1
ATOM 1999 O O . VAL A 1 252 ? -12.208 4.754 3.801 1.00 96.44 252 VAL A O 1
ATOM 2002 N N . ARG A 1 253 ? -11.706 3.377 2.104 1.00 96.44 253 ARG A N 1
ATOM 2003 C CA . ARG A 1 253 ? -12.633 2.320 2.544 1.00 96.44 253 ARG A CA 1
ATOM 2004 C C . ARG A 1 253 ? -12.220 1.752 3.894 1.00 96.44 253 ARG A C 1
ATOM 2006 O O . ARG A 1 253 ? -13.063 1.675 4.784 1.00 96.44 253 ARG A O 1
ATOM 2013 N N . GLN A 1 254 ? -10.950 1.399 4.043 1.00 95.62 254 GLN A N 1
ATOM 2014 C CA . GLN A 1 254 ? -10.439 0.786 5.256 1.00 95.62 254 GLN A CA 1
ATOM 2015 C C . GLN A 1 254 ? -10.502 1.760 6.429 1.00 95.62 254 GLN A C 1
ATOM 2017 O O . GLN A 1 254 ? -11.019 1.408 7.484 1.00 95.62 254 GLN A O 1
ATOM 2022 N N . TYR A 1 255 ? -10.132 3.022 6.216 1.00 94.62 255 TYR A N 1
ATOM 2023 C CA . TYR A 1 255 ? -10.342 4.095 7.183 1.00 94.62 255 TYR A CA 1
ATOM 2024 C C . TYR A 1 255 ? -11.793 4.172 7.673 1.00 94.62 255 TYR A C 1
ATOM 2026 O O . TYR A 1 255 ? -12.034 4.201 8.876 1.00 94.62 255 TYR A O 1
ATOM 2034 N N . ASN A 1 256 ? -12.776 4.142 6.765 1.00 93.81 256 ASN A N 1
ATOM 2035 C CA . ASN A 1 256 ? -14.185 4.173 7.164 1.00 93.81 256 ASN A CA 1
ATOM 2036 C C . ASN A 1 256 ? -14.568 2.963 8.031 1.00 93.81 256 ASN A C 1
ATOM 2038 O O . ASN A 1 256 ? -15.347 3.113 8.971 1.00 93.81 256 ASN A O 1
ATOM 2042 N N . VAL A 1 257 ? -14.025 1.774 7.741 1.00 93.88 257 VAL A N 1
ATOM 2043 C CA . VAL A 1 257 ? -14.233 0.575 8.569 1.00 93.88 257 VAL A CA 1
ATOM 2044 C C . VAL A 1 257 ? -13.639 0.771 9.964 1.00 93.88 257 VAL A C 1
ATOM 2046 O O . VAL A 1 257 ? -14.335 0.532 10.953 1.00 93.88 257 VAL A O 1
ATOM 2049 N N . TYR A 1 258 ? -12.400 1.261 10.055 1.00 91.69 258 TYR A N 1
ATOM 2050 C CA . TYR A 1 258 ? -11.746 1.569 11.329 1.00 91.69 258 TYR A CA 1
ATOM 2051 C C . TYR A 1 258 ? -12.526 2.611 12.137 1.00 91.69 258 TYR A C 1
ATOM 2053 O O . TYR A 1 258 ? -12.814 2.372 13.307 1.00 91.69 258 TYR A O 1
ATOM 2061 N N . ALA A 1 259 ? -12.948 3.709 11.508 1.00 89.31 259 ALA A N 1
ATOM 2062 C CA . ALA A 1 259 ? -13.702 4.778 12.157 1.00 89.31 259 ALA A CA 1
ATOM 2063 C C . ALA A 1 259 ? -15.060 4.296 12.700 1.00 89.31 259 ALA A C 1
ATOM 2065 O O . ALA A 1 259 ? -15.458 4.646 13.811 1.00 89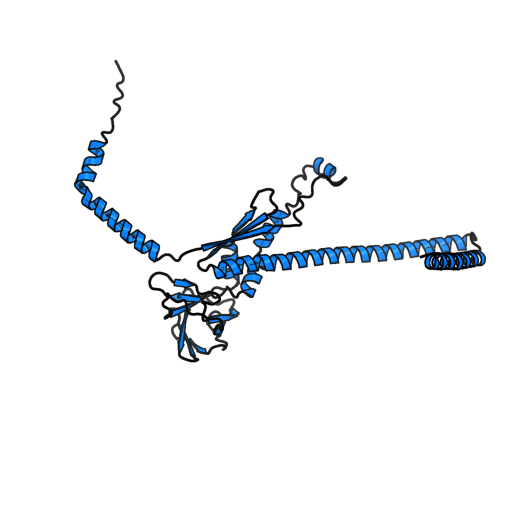.31 259 ALA A O 1
ATOM 2066 N N . ILE A 1 260 ? -15.778 3.453 11.946 1.00 91.00 260 ILE A N 1
ATOM 2067 C CA . ILE A 1 260 ? -17.037 2.854 12.414 1.00 91.00 260 ILE A CA 1
ATOM 2068 C C . ILE A 1 260 ? -16.780 1.913 13.594 1.00 91.00 260 ILE A C 1
ATOM 2070 O O . ILE A 1 260 ? -17.526 1.932 14.574 1.00 91.00 260 ILE A O 1
ATOM 2074 N N . ASN A 1 261 ? -15.744 1.078 13.505 1.00 92.50 261 ASN A N 1
ATOM 2075 C CA . ASN A 1 261 ? -15.417 0.129 14.560 1.00 92.50 261 ASN A CA 1
ATOM 2076 C C . ASN A 1 261 ? -15.018 0.837 15.861 1.00 92.50 261 ASN A C 1
ATOM 2078 O O . ASN A 1 261 ? -15.515 0.473 16.924 1.00 92.50 261 ASN A O 1
ATOM 2082 N N . ASP A 1 262 ? -14.192 1.876 15.775 1.00 87.31 262 ASP A N 1
ATOM 2083 C CA . ASP A 1 262 ? -13.783 2.676 16.929 1.00 87.31 262 ASP A CA 1
ATOM 2084 C C . ASP A 1 262 ? -14.993 3.332 17.615 1.00 87.31 262 ASP A C 1
ATOM 2086 O O . ASP A 1 262 ? -15.227 3.141 18.811 1.00 87.31 262 ASP A O 1
ATOM 2090 N N . LYS A 1 263 ? -15.881 3.954 16.829 1.00 87.50 263 LYS A N 1
ATOM 2091 C CA . LYS A 1 263 ? -17.127 4.556 17.332 1.00 87.50 263 LYS A CA 1
ATOM 2092 C C . LYS A 1 263 ? -18.065 3.539 17.989 1.00 87.50 263 LYS A C 1
ATOM 2094 O O . LYS A 1 263 ? -18.736 3.842 18.982 1.00 87.50 263 LYS A O 1
ATOM 2099 N N . ASN A 1 264 ? -18.113 2.315 17.465 1.00 89.31 264 ASN A N 1
ATOM 2100 C CA . ASN A 1 264 ? -18.871 1.220 18.069 1.00 89.31 264 ASN A CA 1
ATOM 2101 C C . ASN A 1 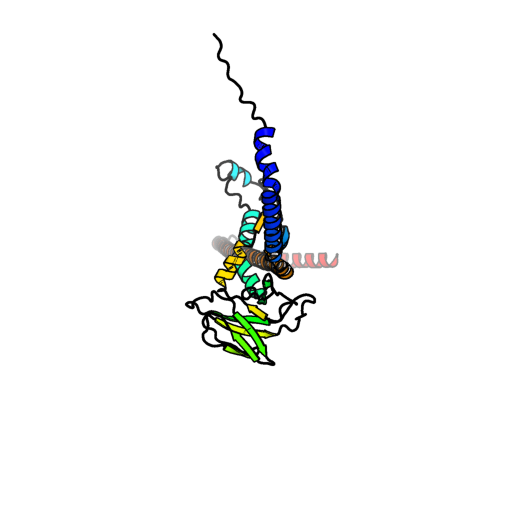264 ? -18.254 0.764 19.399 1.00 89.31 264 ASN A C 1
ATOM 2103 O O . ASN A 1 264 ? -18.992 0.487 20.348 1.00 89.31 264 ASN A O 1
ATOM 2107 N N . ILE A 1 265 ? -16.921 0.700 19.489 1.00 92.06 265 ILE A N 1
ATOM 2108 C CA . ILE A 1 265 ? -16.207 0.365 20.727 1.00 92.06 265 ILE A CA 1
ATOM 2109 C C . ILE A 1 265 ? -16.481 1.431 21.791 1.00 92.06 265 ILE A C 1
ATOM 2111 O O . ILE A 1 265 ? -16.873 1.077 22.905 1.00 92.06 265 ILE A O 1
ATOM 2115 N N . GLU A 1 266 ? -16.357 2.714 21.454 1.00 85.06 266 GLU A N 1
ATOM 2116 C CA . GLU A 1 266 ? -16.653 3.830 22.360 1.00 85.06 266 GLU A CA 1
ATOM 2117 C C . GLU A 1 266 ? -18.105 3.780 22.865 1.00 85.06 266 GLU A C 1
ATOM 2119 O O . GLU A 1 266 ? -18.367 3.815 24.074 1.00 85.06 266 GLU A O 1
ATOM 2124 N N . SER A 1 267 ? -19.059 3.607 21.945 1.00 85.88 267 SER A N 1
ATOM 2125 C CA . SER A 1 267 ? -20.487 3.508 22.269 1.00 85.88 267 SER A CA 1
ATOM 2126 C C . SER A 1 267 ? -20.775 2.331 23.200 1.00 85.88 267 SER A C 1
ATOM 2128 O O . SER A 1 267 ? -21.531 2.461 24.166 1.00 85.88 267 SER A O 1
ATOM 2130 N N . LYS A 1 268 ? -20.129 1.184 22.961 1.00 93.44 268 LYS A N 1
ATOM 2131 C CA . LYS A 1 268 ? -20.249 0.003 23.819 1.00 93.44 268 LYS A CA 1
ATOM 2132 C C . LYS A 1 268 ? -19.692 0.262 25.217 1.00 93.44 268 LYS A C 1
ATOM 2134 O O . LYS A 1 268 ? -20.354 -0.064 26.195 1.00 93.44 268 LYS A O 1
ATOM 2139 N N . LYS A 1 269 ? -18.518 0.890 25.337 1.00 88.75 269 LYS A N 1
ATOM 2140 C CA . LYS A 1 269 ? -17.928 1.233 26.643 1.00 88.75 269 LYS A CA 1
ATOM 2141 C C . LYS A 1 269 ? -18.812 2.195 27.435 1.00 88.75 269 LYS A C 1
ATOM 2143 O O . LYS A 1 269 ? -18.986 1.999 28.639 1.00 88.75 269 LYS A O 1
ATOM 2148 N N . THR A 1 270 ? -19.396 3.185 26.763 1.00 86.69 270 THR A N 1
ATOM 2149 C CA . THR A 1 270 ? -20.342 4.133 27.368 1.00 86.69 270 THR A CA 1
ATOM 2150 C C . THR A 1 270 ? -21.608 3.425 27.843 1.00 86.69 270 THR A C 1
ATOM 2152 O O . THR A 1 270 ? -22.029 3.622 28.983 1.00 86.69 270 THR A O 1
ATOM 2155 N N . LYS A 1 271 ? -22.177 2.533 27.021 1.00 91.88 271 LYS A N 1
ATOM 2156 C CA . LYS A 1 271 ? -23.307 1.686 27.422 1.00 91.88 271 LYS A CA 1
ATOM 2157 C C . LYS A 1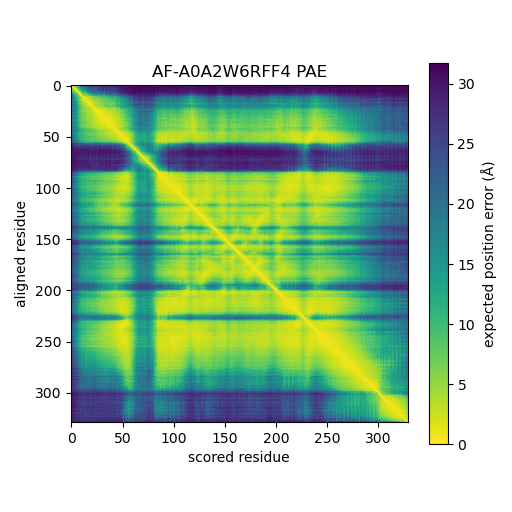 271 ? -22.970 0.854 28.662 1.00 91.88 271 LYS A C 1
ATOM 2159 O O . LYS A 1 271 ? -23.708 0.908 29.640 1.00 91.88 271 LYS A O 1
ATOM 2164 N N . ASP A 1 272 ? -21.842 0.147 28.648 1.00 92.81 272 ASP A N 1
ATOM 2165 C CA . ASP A 1 272 ? -21.409 -0.697 29.766 1.00 92.81 272 ASP A CA 1
ATOM 2166 C C . ASP A 1 272 ? -21.220 0.121 31.058 1.00 92.81 272 ASP A C 1
ATOM 2168 O O . ASP A 1 272 ? -21.462 -0.371 32.160 1.00 92.81 272 ASP A O 1
ATOM 2172 N N . PHE A 1 273 ? -20.768 1.374 30.949 1.00 92.44 273 PHE A N 1
ATOM 2173 C CA . PHE A 1 273 ? -20.654 2.285 32.086 1.00 92.44 273 PHE A CA 1
ATOM 2174 C C . PHE A 1 273 ? -22.024 2.678 32.654 1.00 92.44 273 PHE A C 1
ATOM 2176 O O . PHE A 1 273 ? -22.213 2.612 33.870 1.00 92.44 273 PHE A O 1
ATOM 2183 N N . ILE A 1 274 ? -22.979 3.036 31.791 1.00 91.31 274 ILE A N 1
ATOM 2184 C CA . ILE A 1 274 ? -24.348 3.380 32.195 1.00 91.31 274 ILE A CA 1
ATOM 2185 C C . ILE A 1 274 ? -25.028 2.176 32.852 1.00 91.31 274 ILE A C 1
ATOM 2187 O O . ILE A 1 274 ? -25.563 2.317 33.949 1.00 91.31 274 ILE A O 1
ATOM 2191 N N . ASP A 1 275 ? -24.946 0.993 32.239 1.00 92.69 275 ASP A N 1
ATOM 2192 C CA . ASP A 1 275 ? -25.556 -0.235 32.763 1.00 92.69 275 ASP A CA 1
ATOM 2193 C C . ASP A 1 275 ? -25.014 -0.559 34.171 1.00 92.69 275 ASP A C 1
ATOM 2195 O O . ASP A 1 275 ? -25.786 -0.825 35.096 1.00 92.69 275 ASP A O 1
ATOM 2199 N N . ARG A 1 276 ? -23.691 -0.436 34.380 1.00 93.44 276 ARG A N 1
ATOM 2200 C CA . ARG A 1 276 ? -23.072 -0.579 35.712 1.00 93.44 276 ARG A CA 1
ATOM 2201 C C . ARG A 1 276 ? -23.577 0.461 36.709 1.00 93.44 276 ARG A C 1
ATOM 2203 O O . ARG A 1 276 ? -23.806 0.126 37.871 1.00 93.44 276 ARG A O 1
ATOM 2210 N N . ARG A 1 277 ? -23.739 1.718 36.285 1.00 93.56 277 ARG A N 1
ATOM 2211 C CA . ARG A 1 277 ? -24.200 2.795 37.169 1.00 93.56 277 ARG A CA 1
ATOM 2212 C C . ARG A 1 277 ? -25.669 2.624 37.558 1.00 93.56 277 ARG A C 1
ATOM 2214 O O . ARG A 1 277 ? -25.989 2.855 38.719 1.00 93.56 277 ARG A O 1
ATOM 2221 N N . ILE A 1 278 ? -26.526 2.184 36.635 1.00 93.62 278 ILE A N 1
ATOM 2222 C CA . ILE A 1 278 ? -27.934 1.865 36.917 1.00 93.62 278 ILE A CA 1
ATOM 2223 C C . ILE A 1 278 ? -28.014 0.737 37.944 1.00 93.62 278 ILE A C 1
ATOM 2225 O O . ILE A 1 278 ? -28.681 0.903 38.959 1.00 93.62 278 ILE A O 1
ATOM 2229 N N . ALA A 1 279 ? -27.286 -0.365 37.733 1.00 95.38 279 ALA A N 1
ATOM 2230 C CA . ALA A 1 279 ? -27.294 -1.496 38.661 1.00 95.38 279 ALA A CA 1
ATOM 2231 C C . ALA A 1 279 ? -26.852 -1.096 40.079 1.00 95.38 279 ALA A C 1
ATOM 2233 O O . ALA A 1 279 ? -27.481 -1.483 41.060 1.00 95.38 279 ALA A O 1
ATOM 2234 N N . LEU A 1 280 ? -25.797 -0.283 40.188 1.00 94.69 280 LEU A N 1
ATOM 2235 C CA . LEU A 1 280 ? -25.304 0.201 41.475 1.00 94.69 280 LEU A CA 1
ATOM 2236 C C . LEU A 1 280 ? -26.318 1.119 42.176 1.00 94.69 280 LEU A C 1
ATOM 2238 O O . LEU A 1 280 ? -26.592 0.906 43.350 1.00 94.69 280 LEU A O 1
ATOM 2242 N N . ILE A 1 281 ? -26.932 2.069 41.461 1.00 93.12 281 ILE A N 1
ATOM 2243 C CA . ILE A 1 281 ? -27.966 2.950 42.033 1.00 93.12 281 ILE A CA 1
ATOM 2244 C C . ILE A 1 281 ? -29.208 2.150 42.449 1.00 93.12 281 ILE A C 1
ATOM 2246 O O . ILE A 1 281 ? -29.789 2.431 43.491 1.00 93.12 281 ILE A O 1
ATOM 2250 N N . SER A 1 282 ? -29.626 1.153 41.661 1.00 93.62 282 SER A N 1
ATOM 2251 C CA . SER A 1 282 ? -30.760 0.291 42.014 1.00 93.62 282 SER A CA 1
ATOM 2252 C C . SER A 1 282 ? -30.510 -0.489 43.305 1.00 93.62 282 SER A C 1
ATOM 2254 O O . SER A 1 282 ? -31.417 -0.590 44.127 1.00 93.62 282 SER A O 1
ATOM 2256 N N . ASN A 1 283 ? -29.287 -0.989 43.505 1.00 94.94 283 ASN A N 1
ATOM 2257 C CA . ASN A 1 283 ? -28.904 -1.654 44.750 1.00 94.94 283 ASN A CA 1
ATOM 2258 C C . ASN A 1 283 ? -28.859 -0.665 45.924 1.00 94.94 283 ASN A C 1
ATOM 2260 O O . ASN A 1 283 ? -29.490 -0.917 46.944 1.00 94.94 283 ASN A O 1
ATOM 2264 N N . GLU A 1 284 ? -28.201 0.490 45.760 1.00 93.81 284 GLU A N 1
ATOM 2265 C CA . GLU A 1 284 ? -28.132 1.532 46.797 1.00 93.81 284 GLU A CA 1
ATOM 2266 C C . GLU A 1 284 ? -29.528 2.026 47.211 1.00 93.81 284 GLU A C 1
ATOM 2268 O O . GLU A 1 284 ? -29.794 2.219 48.396 1.00 93.81 284 GLU A O 1
ATOM 2273 N N . LEU A 1 285 ? -30.449 2.200 46.255 1.00 92.88 285 LEU A N 1
ATOM 2274 C CA . LEU A 1 285 ? -31.828 2.588 46.546 1.00 92.88 285 LEU A CA 1
ATOM 2275 C C . LEU A 1 285 ? -32.573 1.489 47.314 1.00 92.88 285 LEU A C 1
ATOM 2277 O O . LEU A 1 285 ? -33.257 1.803 48.285 1.00 92.88 285 LEU A O 1
ATOM 2281 N N . GLY A 1 286 ? -32.414 0.220 46.922 1.00 92.44 286 GLY A N 1
ATOM 2282 C CA . GLY A 1 286 ? -32.997 -0.917 47.639 1.00 92.44 286 GLY A CA 1
ATOM 2283 C C . GLY A 1 286 ? -32.494 -1.026 49.082 1.00 92.44 286 GLY A C 1
ATOM 2284 O O . GLY A 1 286 ? -33.288 -1.257 49.999 1.00 92.44 286 GLY A O 1
ATOM 2285 N N . ASP A 1 287 ? -31.204 -0.774 49.304 1.00 93.44 287 ASP A N 1
ATOM 2286 C CA . ASP A 1 287 ? -30.602 -0.741 50.639 1.00 93.44 287 ASP A CA 1
ATOM 2287 C C . ASP A 1 287 ? -31.172 0.410 51.482 1.00 93.44 287 ASP A C 1
ATOM 2289 O O . ASP A 1 287 ? -31.572 0.205 52.631 1.00 93.44 287 ASP A O 1
ATOM 2293 N N . VAL A 1 288 ? -31.275 1.616 50.912 1.00 93.88 288 VAL A N 1
ATOM 2294 C CA . VAL A 1 288 ? -31.858 2.790 51.587 1.00 93.88 288 VAL A CA 1
ATOM 2295 C C . VAL A 1 288 ? -33.340 2.574 51.907 1.00 93.88 288 VAL A C 1
ATOM 2297 O O . VAL A 1 288 ? -33.801 2.950 52.987 1.00 93.88 288 VAL A O 1
ATOM 2300 N N . GLU A 1 289 ? -34.100 1.956 51.004 1.00 88.06 289 GLU A N 1
ATOM 2301 C CA . GLU A 1 289 ? -35.522 1.663 51.201 1.00 88.06 289 GLU A CA 1
ATOM 2302 C C . GLU A 1 289 ? -35.729 0.621 52.311 1.00 88.06 289 GLU A C 1
ATOM 2304 O O . GLU A 1 289 ? -36.554 0.832 53.201 1.00 88.06 289 GLU A O 1
ATOM 2309 N N . THR A 1 290 ? -34.890 -0.420 52.344 1.00 90.94 290 THR A N 1
ATOM 2310 C CA . THR A 1 290 ? -34.867 -1.427 53.418 1.00 90.94 290 THR A CA 1
ATOM 2311 C C . THR A 1 290 ? -34.506 -0.798 54.769 1.00 90.94 290 THR A C 1
ATOM 2313 O O . THR A 1 290 ? -35.157 -1.061 55.783 1.00 90.94 290 THR A O 1
ATOM 2316 N N . GLN A 1 291 ? -33.502 0.086 54.807 1.00 90.69 291 GLN A N 1
ATOM 2317 C CA . GLN A 1 291 ? -33.130 0.821 56.024 1.00 90.69 291 GLN A CA 1
ATOM 2318 C C . GLN A 1 291 ? -34.269 1.725 56.516 1.00 90.69 291 GLN A C 1
ATOM 2320 O O . GLN A 1 291 ? -34.561 1.770 57.714 1.00 90.69 291 GLN A O 1
ATOM 2325 N N . LYS A 1 292 ? -34.945 2.423 55.597 1.00 88.25 292 LYS A N 1
ATOM 2326 C CA . LYS A 1 292 ? -36.101 3.277 55.897 1.00 88.25 292 LYS A CA 1
ATOM 2327 C C . LYS A 1 292 ? -37.281 2.469 56.439 1.00 88.25 292 LYS A C 1
ATOM 2329 O O . LYS A 1 292 ? -37.916 2.910 57.397 1.00 88.25 292 LYS A O 1
ATOM 2334 N N . GLU A 1 293 ? -37.577 1.311 55.851 1.00 82.75 293 GLU A N 1
ATOM 2335 C CA . GLU A 1 293 ? -38.609 0.390 56.338 1.00 82.75 293 GLU A CA 1
ATOM 2336 C C . GLU A 1 293 ? -38.290 -0.085 57.760 1.00 82.75 293 GLU A C 1
ATOM 2338 O O . GLU A 1 293 ? -39.114 0.080 58.662 1.00 82.75 293 GLU A O 1
ATOM 2343 N N . GLY A 1 294 ? -37.067 -0.571 57.996 1.00 85.81 294 GLY A N 1
ATOM 2344 C CA . GLY A 1 294 ? -36.625 -1.017 59.320 1.00 85.81 294 GLY A CA 1
ATOM 2345 C C . GLY A 1 294 ? -36.697 0.087 60.381 1.00 85.81 294 GLY A C 1
ATOM 2346 O O . GLY A 1 294 ? -37.130 -0.153 61.513 1.00 85.81 294 GLY A O 1
ATOM 2347 N N . TYR A 1 295 ? -36.351 1.325 60.018 1.00 87.25 295 TYR A N 1
ATOM 2348 C CA . TYR A 1 295 ? -36.485 2.482 60.905 1.00 87.25 295 TYR A CA 1
ATOM 2349 C C . TYR A 1 295 ? -37.953 2.801 61.233 1.00 87.25 295 TYR A C 1
ATOM 2351 O O . TYR A 1 295 ? -38.293 3.030 62.395 1.00 87.25 295 TYR A O 1
ATOM 2359 N N . LYS A 1 296 ? -38.842 2.785 60.232 1.00 83.44 296 LYS A N 1
ATOM 2360 C CA . LYS A 1 296 ? -40.283 3.021 60.421 1.00 83.44 296 LYS A CA 1
ATOM 2361 C C . LYS A 1 296 ? -40.930 1.947 61.302 1.00 83.44 296 LYS A C 1
ATOM 2363 O O . LYS A 1 296 ? -41.709 2.294 62.191 1.00 83.44 296 LYS A O 1
ATOM 2368 N N . ALA A 1 297 ? -40.589 0.677 61.074 1.00 79.12 297 ALA A N 1
ATOM 2369 C CA . ALA A 1 297 ? -41.108 -0.462 61.827 1.00 79.12 297 ALA A CA 1
ATOM 2370 C C . ALA A 1 297 ? -40.631 -0.459 63.290 1.00 79.12 297 ALA A C 1
ATOM 2372 O O . ALA A 1 297 ? -41.443 -0.575 64.203 1.00 79.12 297 ALA A O 1
ATOM 2373 N N . SER A 1 298 ? -39.330 -0.259 63.530 1.00 83.00 298 SER A N 1
ATOM 2374 C CA . SER A 1 298 ? -38.758 -0.243 64.890 1.00 83.00 298 SER A CA 1
ATOM 2375 C C . SER A 1 298 ? -39.277 0.900 65.767 1.00 83.00 298 SER A C 1
ATOM 2377 O O . SER A 1 298 ? -39.368 0.743 66.982 1.00 83.00 298 SER A O 1
ATOM 2379 N N . ASN A 1 299 ? -39.652 2.031 65.167 1.00 83.38 299 ASN A N 1
ATOM 2380 C CA . ASN A 1 299 ? -40.182 3.189 65.887 1.00 83.38 299 ASN A CA 1
ATOM 2381 C C . ASN A 1 299 ? -41.723 3.254 65.915 1.00 83.38 299 ASN A C 1
ATOM 2383 O O . ASN A 1 299 ? -42.269 4.262 66.356 1.00 83.38 299 ASN A O 1
ATOM 2387 N N . ASN A 1 300 ? -42.436 2.215 65.448 1.00 76.19 300 ASN A N 1
ATOM 2388 C CA . ASN A 1 300 ? -43.906 2.190 65.339 1.00 76.19 300 ASN A CA 1
ATOM 2389 C C . ASN A 1 300 ? -44.499 3.433 64.643 1.00 76.19 300 ASN A C 1
ATOM 2391 O O . ASN A 1 300 ? -45.594 3.886 64.970 1.00 76.19 300 ASN A O 1
ATOM 2395 N N . ILE A 1 301 ? -43.770 4.009 63.682 1.00 71.44 301 ILE A N 1
ATOM 2396 C CA . ILE A 1 301 ? -44.165 5.253 63.002 1.00 71.44 301 ILE A CA 1
ATOM 2397 C C . ILE A 1 301 ? -45.298 4.989 61.989 1.00 71.44 301 ILE A C 1
ATOM 2399 O O . ILE A 1 301 ? -45.946 5.927 61.527 1.00 71.44 301 ILE A O 1
ATOM 2403 N N . VAL A 1 302 ? -45.551 3.724 61.624 1.00 65.19 302 VAL A N 1
ATOM 2404 C CA . VAL A 1 302 ? -46.419 3.350 60.497 1.00 65.19 302 VAL A CA 1
ATOM 2405 C C . VAL A 1 302 ? -47.365 2.193 60.834 1.00 65.19 302 VAL A C 1
ATOM 2407 O O . VAL A 1 302 ? -46.933 1.144 61.304 1.00 65.19 302 VAL A O 1
ATOM 2410 N N . ASP A 1 303 ? -48.647 2.367 60.493 1.00 72.00 303 ASP A N 1
ATOM 2411 C CA . ASP A 1 303 ? -49.669 1.313 60.423 1.00 72.00 303 ASP A CA 1
ATOM 2412 C C . ASP A 1 303 ? -49.686 0.687 59.012 1.00 72.00 303 ASP A C 1
ATOM 2414 O O . ASP A 1 303 ? -50.380 1.150 58.100 1.00 72.00 303 ASP A O 1
ATOM 2418 N N . LEU A 1 304 ? -48.863 -0.351 58.828 1.00 69.19 304 LEU A N 1
ATOM 2419 C CA . LEU A 1 304 ? -48.665 -1.092 57.570 1.00 69.19 304 LEU A CA 1
ATOM 2420 C C . LEU A 1 304 ? -49.981 -1.497 56.858 1.00 69.19 304 LEU A C 1
ATOM 2422 O O . LEU A 1 304 ? -50.090 -1.273 55.649 1.00 69.19 304 LEU A O 1
ATOM 2426 N N . PRO A 1 305 ? -51.002 -2.042 57.554 1.00 75.00 305 PRO A N 1
ATOM 2427 C CA . PRO A 1 305 ? -52.317 -2.324 56.975 1.00 75.00 305 PRO A CA 1
ATOM 2428 C C . PRO A 1 305 ? -52.992 -1.122 56.303 1.00 75.00 305 PRO A C 1
ATOM 2430 O O . PRO A 1 305 ? -53.554 -1.249 55.210 1.00 75.00 305 PRO A O 1
ATOM 2433 N N . THR A 1 306 ? -52.944 0.046 56.943 1.00 77.38 306 THR A N 1
ATOM 2434 C CA . THR A 1 306 ? -53.603 1.260 56.449 1.00 77.38 306 THR A CA 1
ATOM 2435 C C . THR A 1 306 ? -52.859 1.835 55.247 1.00 77.38 306 THR A C 1
ATOM 2437 O O . THR A 1 306 ? -53.485 2.191 54.246 1.00 77.38 306 THR A O 1
ATOM 2440 N N . GLU A 1 307 ? -51.526 1.854 55.289 1.00 73.19 307 GLU A N 1
ATOM 2441 C CA . GLU A 1 307 ? -50.692 2.345 54.185 1.00 73.19 307 GLU A CA 1
ATOM 2442 C C . GLU A 1 307 ? -50.819 1.443 52.941 1.00 73.19 307 GLU A C 1
ATOM 2444 O O . GLU A 1 307 ? -50.980 1.945 51.825 1.00 73.19 307 GLU A O 1
ATOM 2449 N N . ALA A 1 308 ? -50.854 0.116 53.124 1.00 78.56 308 ALA A N 1
ATOM 2450 C CA . ALA A 1 308 ? -51.082 -0.844 52.043 1.00 78.56 308 ALA A CA 1
ATOM 2451 C C . ALA A 1 308 ? -52.455 -0.650 51.379 1.00 78.56 308 ALA A C 1
ATOM 2453 O O . ALA A 1 308 ? -52.555 -0.653 50.150 1.00 78.56 308 ALA A O 1
ATOM 2454 N N . LYS A 1 309 ? -53.507 -0.420 52.178 1.00 81.31 309 LYS A N 1
ATOM 2455 C CA . LYS A 1 309 ? -54.862 -0.158 51.675 1.00 81.31 309 LYS A CA 1
ATOM 2456 C C . LYS A 1 309 ? -54.924 1.125 50.840 1.00 81.31 309 LYS A C 1
ATOM 2458 O O . LYS A 1 309 ? -55.499 1.105 49.753 1.00 81.31 309 LYS A O 1
ATOM 2463 N N . ILE A 1 310 ? -54.305 2.209 51.314 1.00 84.56 310 ILE A N 1
ATOM 2464 C CA . ILE A 1 310 ? -54.258 3.500 50.608 1.00 84.56 310 ILE A CA 1
ATOM 2465 C C . ILE A 1 310 ? -53.480 3.379 49.290 1.00 84.56 310 ILE A C 1
ATOM 2467 O O . ILE A 1 310 ? -53.952 3.850 48.256 1.00 84.56 310 ILE A O 1
ATOM 2471 N N . ASN A 1 311 ? -52.320 2.711 49.298 1.00 83.50 311 ASN A N 1
ATOM 2472 C CA . ASN A 1 311 ? -51.511 2.511 48.091 1.00 83.50 311 ASN A CA 1
ATOM 2473 C C . ASN A 1 311 ? -52.265 1.722 47.013 1.00 83.50 311 ASN A C 1
ATOM 2475 O O . ASN A 1 311 ? -52.213 2.070 45.835 1.00 83.50 311 ASN A O 1
ATOM 2479 N N . LEU A 1 312 ? -52.991 0.675 47.414 1.00 88.06 312 LEU A N 1
ATOM 2480 C CA . LEU A 1 312 ? -53.785 -0.144 46.498 1.00 88.06 312 LEU A CA 1
ATOM 2481 C C . LEU A 1 312 ? -54.928 0.672 45.873 1.00 88.06 312 LEU A C 1
ATOM 2483 O O . LEU A 1 312 ? -55.149 0.595 44.667 1.00 88.06 312 LEU A O 1
ATOM 2487 N N . GLN A 1 313 ? -55.580 1.528 46.667 1.00 87.12 313 GLN A N 1
ATOM 2488 C CA . GLN A 1 313 ? -56.606 2.462 46.195 1.00 87.12 313 GLN A CA 1
ATOM 2489 C C . GLN A 1 313 ? -56.055 3.483 45.189 1.00 87.12 313 GLN A C 1
ATOM 2491 O O . GLN A 1 313 ? -56.642 3.671 44.126 1.00 87.12 313 GLN A O 1
ATOM 2496 N N . LEU A 1 314 ? -54.905 4.096 45.489 1.00 89.69 314 LEU A N 1
ATOM 2497 C CA . LEU A 1 314 ? -54.214 5.025 44.587 1.00 89.69 314 LEU A CA 1
ATOM 2498 C C . LEU A 1 314 ? -53.812 4.353 43.270 1.00 89.69 314 LEU A C 1
ATOM 2500 O O . LEU A 1 314 ? -53.950 4.957 42.207 1.00 89.69 314 LEU A O 1
ATOM 2504 N N . LYS A 1 315 ? -53.351 3.096 43.320 1.00 91.25 315 LYS A N 1
ATOM 2505 C CA . LYS A 1 315 ? -53.002 2.319 42.123 1.00 91.25 315 LYS A CA 1
ATOM 2506 C C . LYS A 1 315 ? -54.212 2.097 41.221 1.00 91.25 315 LYS A C 1
ATOM 2508 O O . LYS A 1 315 ? -54.119 2.348 40.023 1.00 91.25 315 LYS A O 1
ATOM 2513 N N . GLU A 1 316 ? -55.334 1.663 41.789 1.00 92.19 316 GLU A N 1
ATOM 2514 C CA . GLU A 1 316 ? -56.583 1.478 41.041 1.00 92.19 316 GLU A CA 1
ATOM 2515 C C . GLU A 1 316 ? -57.090 2.805 40.459 1.00 92.19 316 GLU A C 1
ATOM 2517 O O . GLU A 1 316 ? -57.474 2.868 39.292 1.00 92.19 316 GLU A O 1
ATOM 2522 N N . GLN A 1 317 ? -56.999 3.895 41.222 1.00 89.94 317 GLN A N 1
ATOM 2523 C CA . GLN A 1 317 ? -57.415 5.223 40.776 1.00 89.94 317 GLN A CA 1
ATOM 2524 C C . GLN A 1 317 ? -56.527 5.772 39.644 1.00 89.94 317 GLN A C 1
ATOM 2526 O O . GLN A 1 317 ? -57.034 6.330 38.674 1.00 89.94 317 GLN A O 1
ATOM 2531 N N . SER A 1 318 ? -55.209 5.565 39.716 1.00 88.44 318 SER A N 1
ATOM 2532 C CA . SER A 1 318 ? -54.271 5.957 38.657 1.00 88.44 318 SER A CA 1
ATOM 2533 C C . SER A 1 318 ? -54.477 5.126 37.385 1.00 88.44 318 SER A C 1
ATOM 2535 O O . SER A 1 318 ? -54.467 5.659 36.276 1.00 88.44 318 SER A O 1
ATOM 2537 N N . LYS A 1 319 ? -54.765 3.828 37.534 1.00 88.25 319 LYS A N 1
ATOM 2538 C CA . LYS A 1 319 ? -55.113 2.946 36.414 1.00 88.25 319 LYS A CA 1
ATOM 2539 C C . LYS A 1 319 ? -56.417 3.377 35.737 1.00 88.25 319 LYS A C 1
ATOM 2541 O O . LYS A 1 319 ? -56.487 3.378 34.511 1.00 88.25 319 LYS A O 1
ATOM 2546 N N . ALA A 1 320 ? -57.413 3.787 36.524 1.00 88.31 320 ALA A N 1
ATOM 2547 C CA . ALA A 1 320 ? -58.662 4.344 36.016 1.00 88.31 320 ALA A CA 1
ATOM 2548 C C . ALA A 1 320 ? -58.433 5.648 35.232 1.00 88.31 320 ALA A C 1
ATOM 2550 O O . ALA A 1 320 ? -58.956 5.777 34.131 1.00 88.31 320 ALA A O 1
ATOM 2551 N N . GLN A 1 321 ? -57.588 6.560 35.729 1.00 85.25 321 GLN A N 1
ATOM 2552 C CA . GLN A 1 321 ? -57.232 7.794 35.012 1.00 85.25 321 GLN A CA 1
ATOM 2553 C C . GLN A 1 321 ? -56.504 7.531 33.686 1.00 85.25 321 GLN A C 1
ATOM 2555 O O . GLN A 1 321 ? -56.779 8.204 32.697 1.00 85.25 321 GLN A O 1
ATOM 2560 N N . ILE A 1 322 ? -55.594 6.549 33.637 1.00 84.56 322 ILE A N 1
ATOM 2561 C CA . ILE A 1 322 ? -54.910 6.154 32.391 1.00 84.56 322 ILE A CA 1
ATOM 2562 C C . ILE A 1 322 ? -55.916 5.608 31.369 1.00 84.56 322 ILE A C 1
ATOM 2564 O O . ILE A 1 322 ? -55.834 5.937 30.187 1.00 84.56 322 ILE A O 1
ATOM 2568 N N . LEU A 1 323 ? -56.871 4.790 31.820 1.00 86.44 323 LEU A N 1
ATOM 2569 C CA . LEU A 1 323 ? -57.957 4.275 30.984 1.00 86.44 323 LEU A CA 1
ATOM 2570 C C . LEU A 1 323 ? -58.861 5.401 30.466 1.00 86.44 323 LEU A C 1
ATOM 2572 O O . LEU A 1 323 ? -59.178 5.418 29.282 1.00 86.44 323 LEU A O 1
ATOM 2576 N N . GLU A 1 324 ? -59.222 6.357 31.320 1.00 85.06 324 GLU A N 1
ATOM 2577 C CA . GLU A 1 324 ? -60.054 7.510 30.963 1.00 85.06 324 GLU A CA 1
ATOM 2578 C C . GLU A 1 324 ? -59.363 8.424 29.936 1.00 85.06 324 GLU A C 1
ATOM 2580 O O . GLU A 1 324 ? -59.951 8.745 28.902 1.00 85.06 324 GLU A O 1
ATOM 2585 N N . LEU A 1 325 ? -58.085 8.760 30.152 1.00 83.31 325 LEU A N 1
ATOM 2586 C CA . LEU A 1 325 ? -57.253 9.488 29.183 1.00 83.31 325 LEU A CA 1
ATOM 2587 C C . LEU A 1 325 ? -57.135 8.739 27.850 1.00 83.31 325 LEU A C 1
ATOM 2589 O O . LEU A 1 325 ? -57.188 9.356 26.791 1.00 83.31 325 LEU A O 1
ATOM 2593 N N . GLY A 1 326 ? -57.011 7.409 27.894 1.00 73.56 326 GLY A N 1
ATOM 2594 C CA . GLY A 1 326 ? -56.971 6.563 26.702 1.00 73.56 326 GLY A CA 1
ATOM 2595 C C . GLY A 1 326 ? -58.288 6.526 25.922 1.00 73.56 326 GLY A C 1
ATOM 2596 O O . GLY A 1 326 ? -58.263 6.300 24.719 1.00 73.56 326 GLY A O 1
ATOM 2597 N N . THR A 1 327 ? -59.426 6.769 26.577 1.00 80.81 327 THR A N 1
ATOM 2598 C CA . THR A 1 327 ? -60.741 6.880 25.916 1.00 80.81 327 THR A CA 1
ATOM 2599 C C . THR A 1 327 ? -61.063 8.281 25.387 1.00 80.81 327 THR A C 1
ATOM 2601 O O . THR A 1 327 ? -62.042 8.437 24.662 1.00 80.81 327 THR A O 1
ATOM 2604 N N . GLN A 1 328 ? -60.273 9.297 25.752 1.00 66.00 328 GLN A N 1
ATOM 2605 C CA . GLN A 1 328 ? -60.434 10.689 25.304 1.00 66.00 328 GLN A CA 1
ATOM 2606 C C . GLN A 1 328 ? -59.560 11.056 24.083 1.00 66.00 328 GLN A C 1
ATOM 2608 O O . GLN A 1 328 ? -59.689 12.169 23.570 1.00 66.00 328 GLN A O 1
ATOM 2613 N N . LEU A 1 329 ? -58.691 10.144 23.628 1.00 44.41 329 LEU A N 1
ATOM 2614 C CA . LEU A 1 329 ? -57.884 10.233 22.397 1.00 44.41 329 LEU A CA 1
ATOM 2615 C C . LEU A 1 329 ? -58.581 9.542 21.219 1.00 44.41 329 LEU A C 1
ATOM 2617 O O . LEU A 1 329 ? -58.447 10.061 20.089 1.00 44.41 329 LEU A O 1
#

Radius of gyration: 37.71 Å; Cα contacts (8 Å, |Δi|>4): 360; chains: 1; bounding box: 108×88×100 Å